Protein 7QS1 (pdb70)

Sequence (359 aa):
MGLVETLRRFRGDVTLDPDTANPELILSEDRRSVQRGDLRQALPDSPERFDPGPCVLGQERFTSGRHYWEVEVGDRTSWALGVCRENVNRKEKGELSAGNGFWILVFLGSSYYNSSERALAPLRDPPRRVGIFLDYEAGHLSFYSATDGSLLFIFPEIPFSGTLRPLFSPLSSSPTPMTICRPKGMGLVETLRRFRGDVTTLDPDTANPELILSEDRRSVQRGDLRQALPDSPERFDPGPCVLGQERFTSGRHYWEVEVGDRTSWALGVCRENVNRKEKGELSAGNGFWILVFLGSYPLRDPPRRVGIFLDYEAGHLSFYSATDGSLLFIFPEIPFSGTLRPLFSPLSSSPTPMTICRPKG

GO terms:
  GO:0051865 protein autoubiquitination (P, IDA)
  GO:0004842 ubiquitin-protein transferase activity (F, IDA)
  GO:0030674 protein-macromolecule adaptor activity (F, IDA)
  GO:0016567 protein ubiquitination (P, IDA)
  GO:0140972 negative regulation of AIM2 inflammasome complex assembly (P, IDA)
  GO:0061630 ubiquitin protein ligase activity (F, EXP)
  GO:0005634 nucleus (C, EXP)
  GO:0005737 cytoplasm (C, EXP)
  GO:0005515 protein binding (F, IPI)
  GO:0005654 nucleoplasm (C, IDA)
  GO:0005829 cytosol (C, IDA)
  GO:0005737 cytoplasm (C, IDA)
  GO:0044790 suppression of viral release by host (P, IDA)
  GO:0044790 suppression of viral release by host (P, IMP)
  GO:0140374 antiviral innate immune response (P, IMP)
  GO:0046597 host-mediated suppression of symbiont invasion (P, IMP)

CATH classification: 2.60.120.920

Solvent-accessible surface area: 17766 Å² total; per-residue (Å²): 150,39,128,76,81,80,85,46,141,162,27,30,51,3,33,1,20,46,79,2,4,6,6,50,5,91,36,39,175,64,89,26,22,3,50,55,31,123,140,156,70,107,69,113,102,41,113,95,16,2,25,70,9,26,2,0,0,0,82,52,156,12,85,59,29,172,58,39,4,0,0,59,0,5,94,6,54,5,0,3,0,1,0,0,80,56,114,10,86,22,63,39,173,41,102,29,37,52,72,66,0,3,23,28,21,55,51,36,10,31,48,56,17,2,32,159,224,43,47,34,93,52,172,136,54,12,132,58,0,0,0,58,0,14,29,125,54,4,46,0,0,0,59,6,4,88,97,35,29,98,44,36,76,30,96,149,11,126,23,88,47,29,0,8,0,0,0,2,1,50,41,50,29,132,38,56,1,46,5,14,118,57,110,118,149,38,130,72,75,80,83,42,139,162,28,31,52,3,39,1,19,44,86,1,4,2,4,50,6,90,36,37,171,56,84,38,21,2,55,58,16,128,143,150,87,109,72,101,124,27,110,85,20,2,27,70,11,25,1,0,0,0,83,53,132,13,83,58,28,177,57,36,4,0,0,51,1,0,33,100,8,15,0,4,0,1,0,0,72,54,116,11,82,22,58,42,163,52,90,23,0,24,52,78,0,1,20,4,0,5,8,72,15,54,142,98,179,194,4,27,84,51,63,0,0,0,55,0,16,28,123,54,3,45,0,0,0,56,21,2,95,54,35,40,98,35,31,75,13,103,144,9,122,24,80,49,28,0,9,0,0,1,2,4,56,39,59,14,74,22,48,7,37,4,17,113,58,111,117

Radius of gyration: 22.43 Å; Cα contacts (8 Å, |Δi|>4): 878; chains: 2; bounding box: 65×47×48 Å

Structure (mmCIF, N/CA/C/O backbone):
data_7QS1
#
_entry.id   7QS1
#
_cell.length_a   65.636
_cell.length_b   42.018
_cell.length_c   68.584
_cell.angle_alpha   90.000
_cell.angle_beta   99.440
_cell.angle_gamma   90.000
#
_symmetry.space_group_name_H-M   'P 1 21 1'
#
loop_
_entity.id
_entity.type
_entity.pdbx_description
1 polymer 'E3 ubiquitin-protein ligase TRIM11'
2 non-polymer 'SULFATE ION'
3 non-polymer 1,2-ETHANEDIOL
4 water water
#
loop_
_atom_site.group_PDB
_atom_site.id
_atom_site.type_symbol
_atom_site.label_atom_id
_atom_site.label_alt_id
_atom_site.label_comp_id
_atom_site.label_asym_id
_atom_site.label_entity_id
_atom_site.label_seq_id
_atom_site.pdbx_PDB_ins_code
_atom_site.Cartn_x
_atom_site.Cartn_y
_atom_site.Cartn_z
_atom_site.occupancy
_atom_site.B_iso_or_equiv
_atom_site.auth_seq_id
_atom_site.auth_comp_id
_atom_site.auth_asym_id
_atom_site.auth_atom_id
_atom_site.pdbx_PDB_model_num
ATOM 1 N N . MET A 1 2 ? 60.911 24.501 68.366 1.00 68.42 276 MET A N 1
ATOM 2 C CA . MET A 1 2 ? 62.112 24.003 69.092 1.00 62.69 276 MET A CA 1
ATOM 3 C C . MET A 1 2 ? 61.650 23.154 70.288 1.00 59.18 276 MET A C 1
ATOM 4 O O . MET A 1 2 ? 61.432 23.729 71.353 1.00 64.32 276 MET A O 1
ATOM 6 N N . GLY A 1 3 ? 61.493 21.837 70.102 1.00 53.97 277 GLY A N 1
ATOM 7 C CA . GLY A 1 3 ? 61.103 20.879 71.157 1.00 49.65 277 GLY A CA 1
ATOM 8 C C . GLY A 1 3 ? 62.139 19.773 71.326 1.00 46.41 277 GLY A C 1
ATOM 9 O O . GLY A 1 3 ? 63.241 19.862 70.699 1.00 44.66 277 GLY A O 1
ATOM 10 N N . LEU A 1 4 ? 61.823 18.753 72.125 1.00 41.28 278 LEU A N 1
ATOM 11 C CA . LEU A 1 4 ? 62.812 17.696 72.483 1.00 40.56 278 LEU A CA 1
ATOM 12 C C . LEU A 1 4 ? 63.299 16.985 71.203 1.00 39.15 278 LEU A C 1
ATOM 13 O O . LEU A 1 4 ? 64.485 16.647 71.109 1.00 37.03 278 LEU A O 1
ATOM 18 N N . VAL A 1 5 ? 62.398 16.675 70.278 1.00 40.03 279 VAL A N 1
ATOM 19 C CA . VAL A 1 5 ? 62.782 15.900 69.060 1.00 39.30 279 VAL A CA 1
ATOM 20 C C . VAL A 1 5 ? 63.861 16.672 68.263 1.00 39.05 279 VAL A C 1
ATOM 21 O O . VAL A 1 5 ? 64.813 16.037 67.856 1.00 39.87 279 VAL A O 1
ATOM 25 N N . GLU A 1 6 ? 63.773 17.990 68.123 1.00 42.11 280 GLU A N 1
ATOM 26 C CA . GLU A 1 6 ? 64.807 18.791 67.403 1.00 45.34 280 GLU A CA 1
ATOM 27 C C . GLU A 1 6 ? 66.143 18.683 68.128 1.00 42.61 280 GLU A C 1
ATOM 28 O O . GLU A 1 6 ? 67.149 18.524 67.470 1.00 39.67 280 GLU A O 1
ATOM 34 N N . THR A 1 7 ? 66.137 18.701 69.445 1.00 39.90 281 THR A N 1
ATOM 35 C CA . THR A 1 7 ? 67.382 18.590 70.257 1.00 37.70 281 THR A CA 1
ATOM 36 C C . THR A 1 7 ? 67.976 17.172 70.146 1.00 36.49 281 THR A C 1
ATOM 37 O O . THR A 1 7 ? 69.188 17.062 69.889 1.00 34.71 281 THR A O 1
ATOM 41 N N . LEU A 1 8 ? 67.171 16.127 70.332 1.00 34.35 282 LEU A N 1
ATOM 42 C CA . LEU A 1 8 ? 67.694 14.752 70.337 1.00 33.76 282 LEU A CA 1
ATOM 43 C C . LEU A 1 8 ? 68.215 14.375 68.933 1.00 37.10 282 LEU A C 1
ATOM 44 O O . LEU A 1 8 ? 69.113 13.535 68.861 1.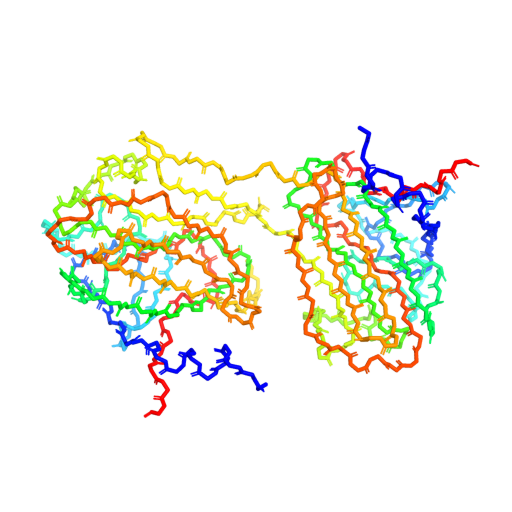00 35.60 282 LEU A O 1
ATOM 49 N N . ARG A 1 9 ? 67.728 15.030 67.872 1.00 37.34 283 ARG A N 1
ATOM 50 C CA . ARG A 1 9 ? 68.238 14.771 66.496 1.00 35.86 283 ARG A CA 1
ATOM 51 C C . ARG A 1 9 ? 69.721 15.138 66.429 1.00 36.24 283 ARG A C 1
ATOM 52 O O . ARG A 1 9 ? 70.415 14.611 65.537 1.00 34.56 283 ARG A O 1
ATOM 60 N N . ARG A 1 10 ? 70.227 15.913 67.398 1.00 34.22 284 ARG A N 1
ATOM 61 C CA . ARG A 1 10 ? 71.673 16.232 67.499 1.00 34.00 284 ARG A CA 1
ATOM 62 C C . ARG A 1 10 ? 72.516 15.002 67.933 1.00 33.59 284 ARG A C 1
ATOM 63 O O . ARG A 1 10 ? 73.740 15.085 67.863 1.00 36.18 284 ARG A O 1
ATOM 71 N N . PHE A 1 11 ? 71.893 13.860 68.206 1.00 33.29 285 PHE A N 1
ATOM 72 C CA . PHE A 1 11 ? 72.593 12.553 68.323 1.00 33.09 285 PHE A CA 1
ATOM 73 C C . PHE A 1 11 ? 72.880 11.892 66.937 1.00 35.64 285 PHE A C 1
ATOM 74 O O . PHE A 1 11 ? 73.596 10.861 66.885 1.00 34.51 285 PHE A O 1
ATOM 82 N N . ARG A 1 12 ? 72.422 12.457 65.842 1.00 33.54 286 ARG A N 1
ATOM 83 C CA . ARG A 1 12 ? 72.667 11.787 64.518 1.00 34.47 286 ARG A CA 1
ATOM 84 C C . ARG A 1 12 ? 74.166 11.708 64.257 1.00 32.97 286 ARG A C 1
ATOM 85 O O . ARG A 1 12 ? 74.886 12.721 64.444 1.00 34.18 286 ARG A O 1
ATOM 93 N N . GLY A 1 13 ? 74.622 10.545 63.837 1.00 35.32 287 GLY A N 1
ATOM 94 C CA . GLY A 1 13 ? 76.055 10.292 63.589 1.00 37.75 287 GLY A CA 1
ATOM 95 C C . GLY A 1 13 ? 76.410 10.468 62.118 1.00 36.57 287 GLY A C 1
ATOM 96 O O . GLY A 1 13 ? 75.500 10.536 61.274 1.00 37.95 287 GLY A O 1
ATOM 97 N N . ASP A 1 14 ? 77.693 10.486 61.835 1.00 36.78 288 ASP A N 1
ATOM 98 C CA . ASP A 1 14 ? 78.231 10.609 60.454 1.00 39.40 288 ASP A CA 1
ATOM 99 C C . ASP A 1 14 ? 78.172 9.252 59.770 1.00 35.31 288 ASP A C 1
ATOM 100 O O . ASP A 1 14 ? 78.327 8.201 60.431 1.00 33.98 288 ASP A O 1
ATOM 105 N N . VAL A 1 15 ? 77.942 9.269 58.480 1.00 35.83 289 VAL A N 1
ATOM 106 C CA . VAL A 1 15 ? 78.115 8.087 57.618 1.00 35.15 289 VAL A CA 1
ATOM 107 C C . VAL A 1 15 ? 78.785 8.576 56.344 1.00 34.24 289 VAL A C 1
ATOM 108 O O . VAL A 1 15 ? 78.387 9.619 55.815 1.00 33.79 289 VAL A O 1
ATOM 112 N N . THR A 1 16 ? 79.808 7.886 55.919 1.00 33.74 290 THR A N 1
ATOM 113 C CA . THR A 1 16 ? 80.465 8.147 54.615 1.00 36.82 290 THR A CA 1
ATOM 114 C C . THR A 1 16 ? 80.335 6.877 53.771 1.00 35.72 290 THR A C 1
ATOM 115 O O . THR A 1 16 ? 80.393 5.779 54.309 1.00 37.92 290 THR A O 1
ATOM 119 N N . LEU A 1 17 ? 80.061 7.047 52.494 1.00 33.60 291 LEU A N 1
ATOM 120 C CA . LEU A 1 17 ? 79.810 5.927 51.577 1.00 32.63 291 LEU A CA 1
ATOM 121 C C . LEU A 1 17 ? 81.135 5.264 51.213 1.00 34.75 291 LEU A C 1
ATOM 122 O O . LEU A 1 17 ? 82.180 6.000 51.082 1.00 31.75 291 LEU A O 1
ATOM 127 N N . ASP A 1 18 ? 81.106 3.942 51.021 1.00 35.06 292 ASP A N 1
ATOM 128 C CA . ASP A 1 18 ? 82.279 3.154 50.552 1.00 34.38 292 ASP A CA 1
ATOM 129 C C . ASP A 1 18 ? 82.164 3.007 49.049 1.00 31.89 292 ASP A C 1
ATOM 130 O O . ASP A 1 18 ? 81.323 2.277 48.560 1.00 32.94 292 ASP A O 1
ATOM 135 N N . PRO A 1 19 ? 82.988 3.722 48.274 1.00 34.29 293 PRO A N 1
ATOM 136 C CA . PRO A 1 19 ? 82.900 3.688 46.820 1.00 35.45 293 PRO A CA 1
ATOM 137 C C . PRO A 1 19 ? 83.093 2.290 46.202 1.00 35.69 293 PRO A C 1
ATOM 138 O O . PRO A 1 19 ? 82.564 2.055 45.162 1.00 35.74 293 PRO A O 1
ATOM 142 N N . ASP A 1 20 ? 83.883 1.439 46.839 1.00 36.92 294 ASP A N 1
ATOM 143 C CA . ASP A 1 20 ? 84.169 0.049 46.384 1.00 36.31 294 ASP A CA 1
ATOM 144 C C . ASP A 1 20 ? 82.886 -0.818 46.419 1.00 34.47 294 ASP A C 1
ATOM 145 O O . ASP A 1 20 ? 82.856 -1.860 45.737 1.00 34.27 294 ASP A O 1
ATOM 150 N N . THR A 1 21 ? 81.852 -0.420 47.138 1.00 31.86 295 THR A N 1
ATOM 151 C CA . THR A 1 21 ? 80.603 -1.226 47.269 1.00 32.05 295 THR A CA 1
ATOM 152 C C . THR A 1 21 ? 79.549 -0.763 46.245 1.00 31.31 295 THR A C 1
ATOM 153 O O . THR A 1 21 ? 78.520 -1.454 46.122 1.00 33.84 295 THR A O 1
ATOM 157 N N . ALA A 1 22 ? 79.714 0.422 45.647 1.00 30.28 296 ALA A N 1
ATOM 158 C CA . ALA A 1 22 ? 78.649 1.110 44.888 1.00 29.51 296 ALA A CA 1
ATOM 159 C C . ALA A 1 22 ? 78.423 0.417 43.553 1.00 31.06 296 ALA A C 1
ATOM 160 O O . ALA A 1 22 ? 79.376 0.264 42.751 1.00 31.38 296 ALA A O 1
ATOM 162 N N . ASN A 1 23 ? 77.169 0.143 43.254 1.00 30.13 297 ASN A N 1
ATOM 163 C CA . ASN A 1 23 ? 76.721 -0.325 41.932 1.00 32.00 297 ASN A CA 1
ATOM 164 C C . ASN A 1 23 ? 77.284 0.603 40.852 1.00 31.02 297 ASN A C 1
ATOM 165 O O . ASN A 1 23 ? 77.400 1.801 41.057 1.00 28.64 297 ASN A O 1
ATOM 170 N N . PRO A 1 24 ? 77.725 0.073 39.703 1.00 32.72 298 PRO A N 1
ATOM 171 C CA . PRO A 1 24 ? 78.400 0.902 38.709 1.00 32.97 298 PRO A CA 1
ATOM 172 C C . PRO A 1 24 ? 77.530 1.942 37.983 1.00 34.01 298 PRO A C 1
ATOM 173 O O . PRO A 1 24 ? 78.077 2.731 37.237 1.00 32.31 298 PRO A O 1
ATOM 177 N N . GLU A 1 25 ? 76.235 1.972 38.246 1.00 31.18 299 GLU A N 1
ATOM 178 C CA . GLU A 1 25 ? 75.372 3.050 37.737 1.00 35.07 299 GLU A CA 1
ATOM 179 C C . GLU A 1 25 ? 75.343 4.241 38.700 1.00 32.35 299 GLU A C 1
ATOM 180 O O . GLU A 1 25 ? 74.775 5.297 38.304 1.00 32.74 299 GLU A O 1
ATOM 186 N N . LEU A 1 26 ? 75.898 4.098 39.898 1.00 30.92 300 LEU A N 1
ATOM 187 C CA . LEU A 1 26 ? 75.860 5.170 40.925 1.00 32.06 300 LEU A CA 1
ATOM 188 C C . LEU A 1 26 ? 77.079 6.073 40.781 1.00 33.30 300 LEU A C 1
ATOM 189 O O . LEU A 1 26 ? 78.217 5.543 40.490 1.00 34.48 300 LEU A O 1
ATOM 194 N N . ILE A 1 27 ? 76.911 7.364 41.004 1.00 33.23 301 ILE A N 1
ATOM 195 C CA . ILE A 1 27 ? 78.085 8.253 41.232 1.00 34.25 301 ILE A CA 1
ATOM 196 C C . ILE A 1 27 ? 78.045 8.768 42.670 1.00 34.73 301 ILE A C 1
ATOM 197 O O . ILE A 1 27 ? 76.943 8.994 43.214 1.00 32.15 301 ILE A O 1
ATOM 202 N N . LEU A 1 28 ? 79.232 8.965 43.238 1.00 36.58 302 LEU A N 1
ATOM 203 C CA . LEU A 1 28 ? 79.414 9.495 44.606 1.00 36.00 302 LEU A CA 1
ATOM 204 C C . LEU A 1 28 ? 80.067 10.869 44.532 1.00 34.13 302 LEU A C 1
ATOM 205 O O . LEU A 1 28 ? 81.015 11.057 43.788 1.00 35.88 302 LEU A O 1
ATOM 210 N N . SER A 1 29 ? 79.705 11.711 45.461 1.00 34.18 303 SER A N 1
ATOM 211 C CA . SER A 1 29 ? 80.330 13.024 45.672 1.00 34.42 303 SER A CA 1
ATOM 212 C C . SER A 1 29 ? 81.741 12.804 46.239 1.00 34.22 303 SER A C 1
ATOM 213 O O . SER A 1 29 ? 82.015 11.769 46.837 1.00 32.59 303 SER A O 1
ATOM 216 N N . GLU A 1 30 ? 82.527 13.821 46.092 1.00 36.42 304 GLU A N 1
ATOM 217 C CA . GLU A 1 30 ? 83.903 13.969 46.542 1.00 42.76 304 GLU A CA 1
ATOM 218 C C . GLU A 1 30 ? 83.956 13.749 48.071 1.00 41.25 304 GLU A C 1
ATOM 219 O O . GLU A 1 30 ? 84.845 13.051 48.543 1.00 40.12 304 GLU A O 1
ATOM 225 N N . ASP A 1 31 ? 82.955 14.200 48.793 1.00 40.41 305 ASP A N 1
ATOM 226 C CA . ASP A 1 31 ? 82.943 14.058 50.265 1.00 39.49 305 ASP A CA 1
ATOM 227 C C . ASP A 1 31 ? 82.272 12.749 50.691 1.00 38.23 305 ASP A C 1
ATOM 228 O O . ASP A 1 31 ? 82.231 12.485 51.916 1.00 36.82 305 ASP A O 1
ATOM 233 N N . ARG A 1 32 ? 81.793 11.950 49.750 1.00 35.14 306 ARG A N 1
ATOM 234 C CA . ARG A 1 32 ? 81.216 10.594 49.991 1.00 36.67 306 ARG A CA 1
ATOM 235 C C . ARG A 1 32 ? 79.974 10.671 50.896 1.00 32.09 306 ARG A C 1
ATOM 236 O O . ARG A 1 32 ? 79.697 9.659 51.537 1.00 32.11 306 ARG A O 1
ATOM 244 N N . ARG A 1 33 ? 79.262 11.788 50.917 1.00 31.37 307 ARG A N 1
ATOM 245 C CA . ARG A 1 33 ? 77.966 11.932 51.636 1.00 33.10 307 ARG A CA 1
ATOM 246 C C . ARG A 1 33 ? 76.785 11.945 50.652 1.00 33.14 307 ARG A C 1
ATOM 247 O O . ARG A 1 33 ? 75.647 11.689 51.114 1.00 33.55 307 ARG A O 1
ATOM 255 N N . SER A 1 34 ? 77.020 12.075 49.338 1.00 32.38 308 SER A N 1
ATOM 256 C CA . SER A 1 34 ? 75.928 12.089 48.341 1.00 33.62 308 SER A CA 1
ATOM 257 C C . SER A 1 34 ? 76.109 10.986 47.295 1.00 33.02 308 SER A C 1
ATOM 258 O O . SER A 1 34 ? 77.261 10.692 46.902 1.00 30.65 308 SER A O 1
ATOM 261 N N . VAL A 1 35 ? 74.995 10.451 46.826 1.00 33.04 309 VAL A N 1
ATOM 262 C CA . VAL A 1 35 ? 74.976 9.430 45.774 1.00 32.08 309 VAL A CA 1
ATOM 263 C C . VAL A 1 35 ? 73.820 9.728 44.835 1.00 33.35 309 VAL A C 1
ATOM 264 O O . VAL A 1 35 ? 72.717 10.164 45.302 1.00 32.16 309 VAL A O 1
ATOM 268 N N . GLN A 1 36 ? 74.056 9.515 43.553 1.00 33.31 310 GLN A N 1
ATOM 269 C CA . GLN A 1 36 ? 73.036 9.733 42.518 1.00 35.80 310 GLN A CA 1
ATOM 270 C C . GLN A 1 36 ? 73.066 8.548 41.570 1.00 35.10 310 GLN A C 1
ATOM 271 O O . GLN A 1 36 ? 74.135 8.000 41.337 1.00 32.26 310 GLN A O 1
ATOM 277 N N . ARG A 1 37 ? 71.902 8.141 41.104 1.00 35.80 311 ARG A N 1
ATOM 278 C CA . ARG A 1 37 ? 71.794 7.070 40.097 1.00 35.79 311 ARG A CA 1
ATOM 279 C C . ARG A 1 37 ? 71.726 7.711 38.740 1.00 33.81 311 ARG A C 1
ATOM 280 O O . ARG A 1 37 ? 70.861 8.526 38.578 1.00 32.56 311 ARG A O 1
ATOM 288 N N . GLY A 1 38 ? 72.648 7.361 37.822 1.00 35.18 312 GLY A N 1
ATOM 289 C CA . GLY A 1 38 ? 72.571 7.740 36.399 1.00 34.66 312 GLY A CA 1
ATOM 290 C C . GLY A 1 38 ? 71.944 6.623 35.564 1.00 37.34 312 GLY A C 1
ATOM 291 O O . GLY A 1 38 ? 71.506 5.581 36.192 1.00 34.76 312 GLY A O 1
ATOM 292 N N . ASP A 1 39 ? 72.031 6.714 34.226 1.00 35.97 313 ASP A N 1
ATOM 293 C CA . ASP A 1 39 ? 71.500 5.679 33.319 1.00 38.49 313 ASP A CA 1
ATOM 294 C C . ASP A 1 39 ? 72.646 4.907 32.633 1.00 38.45 313 ASP A C 1
ATOM 295 O O . ASP A 1 39 ? 72.386 4.316 31.565 1.00 39.26 313 ASP A O 1
ATOM 300 N N . LEU A 1 40 ? 73.884 5.058 33.092 1.00 35.22 314 LEU A N 1
ATOM 301 C CA . LEU A 1 40 ? 75.083 4.516 32.378 1.00 34.82 314 LEU A CA 1
ATOM 302 C C . LEU A 1 40 ? 75.808 3.579 33.309 1.00 34.38 314 LEU A C 1
ATOM 303 O O . LEU A 1 40 ? 75.994 3.934 34.439 1.00 35.28 314 LEU A O 1
ATOM 308 N N . ARG A 1 41 ? 76.225 2.439 32.823 1.00 34.28 315 ARG A N 1
ATOM 309 C CA . ARG A 1 41 ? 77.127 1.560 33.561 1.00 34.90 315 ARG A CA 1
ATOM 310 C C . ARG A 1 41 ? 78.568 2.065 33.352 1.00 33.96 315 ARG A C 1
ATOM 311 O O . ARG A 1 41 ? 79.005 2.163 32.170 1.00 34.09 315 ARG A O 1
ATOM 319 N N . GLN A 1 42 ? 79.246 2.404 34.427 1.00 33.44 316 GLN A N 1
ATOM 320 C CA . GLN A 1 42 ? 80.624 2.936 34.400 1.00 35.16 316 GLN A CA 1
ATOM 321 C C . GLN A 1 42 ? 81.646 1.776 34.386 1.00 35.94 316 GLN A C 1
ATOM 322 O O . GLN A 1 42 ? 81.302 0.639 34.766 1.00 35.24 316 GLN A O 1
ATOM 328 N N . ALA A 1 43 ? 82.863 2.065 33.931 1.00 36.46 317 ALA A N 1
ATOM 329 C CA . ALA A 1 43 ? 84.015 1.126 33.940 1.00 36.64 317 ALA A CA 1
ATOM 330 C C . ALA A 1 43 ? 84.677 1.198 35.337 1.00 37.52 317 ALA A C 1
ATOM 331 O O . ALA A 1 43 ? 85.302 2.144 35.617 1.00 39.65 317 ALA A O 1
ATOM 333 N N . LEU A 1 44 ? 84.333 0.325 36.229 1.00 36.70 318 LEU A N 1
ATOM 334 C CA . LEU A 1 44 ? 84.895 0.309 37.600 1.00 39.89 318 LEU A CA 1
ATOM 335 C C . LEU A 1 44 ? 85.557 -1.038 37.808 1.00 39.41 318 LEU A C 1
ATOM 336 O O . LEU A 1 44 ? 84.995 -2.062 37.418 1.00 36.24 318 LEU A O 1
ATOM 341 N N . PRO A 1 45 ? 86.656 -1.097 38.568 1.00 39.33 319 PRO A N 1
ATOM 342 C CA . PRO A 1 45 ? 87.213 -2.373 38.976 1.00 39.91 319 PRO A CA 1
ATOM 343 C C . PRO A 1 45 ? 86.150 -3.183 39.711 1.00 39.22 319 PRO A C 1
ATOM 344 O O . PRO A 1 45 ? 85.469 -2.635 40.557 1.00 39.03 319 PRO A O 1
ATOM 348 N N . ASP A 1 46 ? 85.994 -4.447 39.348 1.00 40.58 320 ASP A N 1
ATOM 349 C CA . ASP A 1 46 ? 84.990 -5.325 39.958 1.00 44.00 320 ASP A CA 1
ATOM 350 C C . ASP A 1 46 ? 85.645 -6.075 41.106 1.00 45.37 320 ASP A C 1
ATOM 351 O O . ASP A 1 46 ? 86.882 -6.284 41.085 1.00 42.09 320 ASP A O 1
ATOM 356 N N . SER A 1 47 ? 84.829 -6.486 42.049 1.00 42.04 321 SER A N 1
ATOM 357 C CA . SER A 1 47 ? 85.192 -7.344 43.190 1.00 45.95 321 SER A CA 1
ATOM 358 C C . SER A 1 47 ? 83.919 -7.862 43.816 1.00 44.80 321 SER A C 1
ATOM 359 O O . SER A 1 47 ? 82.847 -7.320 43.571 1.00 40.16 321 SER A O 1
ATOM 362 N N . PRO A 1 48 ? 84.023 -8.880 44.696 1.00 48.87 322 PRO A N 1
ATOM 363 C CA . PRO A 1 48 ? 82.882 -9.351 45.472 1.00 48.65 322 PRO A CA 1
ATOM 364 C C . PRO A 1 48 ? 82.205 -8.298 46.351 1.00 42.42 322 PRO A C 1
ATOM 365 O O . PRO A 1 48 ? 81.100 -8.477 46.681 1.00 44.18 322 PRO A O 1
ATOM 369 N N . GLU A 1 49 ? 82.886 -7.238 46.689 1.00 39.52 323 GLU A N 1
ATOM 370 C CA . GLU A 1 49 ? 82.364 -6.175 47.589 1.00 39.24 323 GLU A CA 1
ATOM 371 C C . GLU A 1 49 ? 81.349 -5.273 46.855 1.00 35.65 323 GLU A C 1
ATOM 372 O O . GLU A 1 49 ? 80.625 -4.570 47.536 1.00 33.25 323 GLU A O 1
ATOM 378 N N . ARG A 1 50 ? 81.371 -5.208 45.517 1.00 34.50 324 ARG A N 1
ATOM 379 C CA . ARG A 1 50 ? 80.537 -4.251 44.737 1.00 33.34 324 ARG A CA 1
ATOM 380 C C . ARG A 1 50 ? 79.153 -4.845 44.457 1.00 34.34 324 ARG A C 1
ATOM 381 O O . ARG A 1 50 ? 79.083 -5.936 43.893 1.00 36.23 324 ARG A O 1
ATOM 389 N N . PHE A 1 51 ? 78.094 -4.120 44.830 1.00 34.69 325 PHE A N 1
ATOM 390 C CA . PHE A 1 51 ? 76.679 -4.453 44.499 1.00 35.23 325 PHE A CA 1
ATOM 391 C C . PHE A 1 51 ? 76.488 -4.434 42.980 1.00 33.96 325 PHE A C 1
ATOM 392 O O . PHE A 1 51 ? 76.795 -3.446 42.296 1.00 32.10 325 PHE A O 1
ATOM 400 N N . ASP A 1 52 ? 75.981 -5.527 42.464 1.00 35.83 326 ASP A N 1
ATOM 401 C CA . ASP A 1 52 ? 75.718 -5.709 41.023 1.00 36.80 326 ASP A CA 1
ATOM 402 C C . ASP A 1 52 ? 74.903 -6.986 40.862 1.00 36.80 326 ASP A C 1
ATOM 403 O O . ASP A 1 52 ? 75.404 -8.067 41.158 1.00 36.23 326 ASP A O 1
ATOM 408 N N . PRO A 1 53 ? 73.635 -6.947 40.381 1.00 38.87 327 PRO A N 1
ATOM 409 C CA . PRO A 1 53 ? 72.997 -5.751 39.819 1.00 38.31 327 PRO A CA 1
ATOM 410 C C . PRO A 1 53 ? 72.196 -4.844 40.785 1.00 36.86 327 PRO A C 1
ATOM 411 O O . PRO A 1 53 ? 71.673 -3.849 40.321 1.00 39.84 327 PRO A O 1
ATOM 415 N N . GLY A 1 54 ? 72.128 -5.170 42.082 1.00 38.20 328 GLY A N 1
ATOM 416 C CA . GLY A 1 54 ? 71.428 -4.341 43.091 1.00 37.71 328 GLY A CA 1
ATOM 417 C C . GLY A 1 54 ? 71.954 -2.901 43.086 1.00 37.96 328 GLY A C 1
ATOM 418 O O . GLY A 1 54 ? 73.163 -2.689 43.146 1.00 35.17 328 GLY A O 1
ATOM 419 N N . PRO A 1 55 ? 71.080 -1.869 42.943 1.00 37.23 329 PRO A N 1
ATOM 420 C CA . PRO A 1 55 ? 71.528 -0.475 42.816 1.00 38.63 329 PRO A CA 1
ATOM 421 C C . PRO A 1 55 ? 71.850 0.194 44.169 1.00 39.27 329 PRO A C 1
ATOM 422 O O . PRO A 1 55 ? 71.210 1.194 44.520 1.00 41.59 329 PRO A O 1
ATOM 426 N N . CYS A 1 56 ? 72.777 -0.389 44.904 1.00 34.29 330 CYS A N 1
ATOM 427 C CA . CYS A 1 56 ? 73.068 -0.061 46.321 1.00 34.17 330 CYS A CA 1
ATOM 428 C C . CYS A 1 56 ? 74.504 0.405 46.494 1.00 31.72 330 CYS A C 1
ATOM 429 O O . CYS A 1 56 ? 75.389 0.047 45.658 1.00 32.24 330 CYS A O 1
ATOM 432 N N . VAL A 1 57 ? 74.753 1.056 47.627 1.00 31.41 331 VAL A N 1
ATOM 433 C CA . VAL A 1 57 ? 76.089 1.388 48.144 1.00 30.10 331 VAL A CA 1
ATOM 434 C C . VAL A 1 57 ? 76.025 1.249 49.658 1.00 32.10 331 VAL A C 1
ATOM 435 O O . VAL A 1 57 ? 74.940 1.510 50.238 1.00 30.84 331 VAL A O 1
ATOM 439 N N . LEU A 1 58 ? 77.113 0.861 50.290 1.00 31.62 332 LEU A N 1
ATOM 440 C CA . LEU A 1 58 ? 77.148 0.752 51.767 1.00 31.38 332 LEU A CA 1
ATOM 441 C C . LEU A 1 58 ? 77.875 1.975 52.357 1.00 33.92 332 LEU A C 1
ATOM 442 O O . LEU A 1 58 ? 78.792 2.533 51.684 1.00 32.12 332 LEU A O 1
ATOM 447 N N . GLY A 1 59 ? 77.561 2.305 53.604 1.00 32.87 333 GLY A N 1
ATOM 448 C CA . GLY A 1 59 ? 78.409 3.152 54.457 1.00 31.76 333 GLY A CA 1
ATOM 449 C C . GLY A 1 59 ? 79.642 2.398 54.893 1.00 31.30 333 GLY A C 1
ATOM 450 O O . GLY A 1 59 ? 79.581 1.176 54.976 1.00 31.89 333 GLY A O 1
ATOM 451 N N . GLN A 1 60 ? 80.714 3.115 55.135 1.00 34.55 334 GLN A N 1
ATOM 452 C CA . GLN A 1 60 ? 81.992 2.582 55.658 1.00 40.56 334 GLN A CA 1
ATOM 453 C C . GLN A 1 60 ? 81.778 2.067 57.093 1.00 38.62 334 GLN A C 1
ATOM 454 O O . GLN A 1 60 ? 82.419 1.128 57.463 1.00 39.97 334 GLN A O 1
ATOM 460 N N . GLU A 1 61 ? 80.800 2.595 57.792 1.00 36.80 335 GLU A N 1
ATOM 461 C CA . GLU A 1 61 ? 80.547 2.282 59.223 1.00 39.49 335 GLU A CA 1
ATOM 462 C C . GLU A 1 61 ? 80.140 0.811 59.397 1.00 42.19 335 GLU A C 1
ATOM 463 O O . GLU A 1 61 ? 79.436 0.254 58.520 1.00 37.28 335 GLU A O 1
ATOM 469 N N . ARG A 1 62 ? 80.518 0.231 60.537 1.00 38.77 336 ARG A N 1
ATOM 470 C CA . ARG A 1 62 ? 80.278 -1.169 60.905 1.00 41.39 336 ARG A CA 1
ATOM 471 C C . ARG A 1 62 ? 79.594 -1.177 62.264 1.00 40.29 336 ARG A C 1
ATOM 472 O O . ARG A 1 62 ? 80.169 -0.669 63.197 1.00 42.56 336 ARG A O 1
ATOM 480 N N . PHE A 1 63 ? 78.401 -1.712 62.351 1.00 37.11 337 PHE A N 1
ATOM 481 C CA . PHE A 1 63 ? 77.650 -1.799 63.616 1.00 38.78 337 PHE A CA 1
ATOM 482 C C . PHE A 1 63 ? 77.800 -3.215 64.162 1.00 43.09 337 PHE A C 1
ATOM 483 O O . PHE A 1 63 ? 77.421 -4.175 63.467 1.00 38.84 337 PHE A O 1
ATOM 491 N N . THR A 1 64 ? 78.297 -3.344 65.401 1.00 42.14 338 THR A N 1
ATOM 492 C CA . THR A 1 64 ? 78.378 -4.647 66.098 1.00 45.51 338 THR A CA 1
ATOM 493 C C . THR A 1 64 ? 77.621 -4.592 67.432 1.00 44.39 338 THR A C 1
ATOM 494 O O . THR A 1 64 ? 77.432 -5.623 67.996 1.00 47.59 338 THR A O 1
ATOM 498 N N . SER A 1 65 ? 77.247 -3.408 67.898 1.00 42.43 339 SER A N 1
ATOM 499 C CA . SER A 1 65 ? 76.500 -3.179 69.157 1.00 44.00 339 SER A CA 1
ATOM 500 C C . SER A 1 65 ? 76.005 -1.740 69.196 1.00 42.69 339 SER A C 1
ATOM 501 O O . SER A 1 65 ? 76.445 -0.947 68.360 1.00 44.21 339 SER A O 1
ATOM 504 N N . GLY A 1 66 ? 75.163 -1.422 70.177 1.00 43.01 340 GLY A N 1
ATOM 505 C CA . GLY A 1 66 ? 74.813 -0.056 70.569 1.00 40.90 340 GLY A CA 1
ATOM 506 C C . GLY A 1 66 ? 73.685 0.549 69.736 1.00 39.75 340 GLY A C 1
ATOM 507 O O . GLY A 1 66 ? 73.040 -0.173 68.949 1.00 39.18 340 GLY A O 1
ATOM 508 N N . ARG A 1 67 ? 73.425 1.816 69.980 1.00 38.66 341 ARG A N 1
ATOM 509 C CA . ARG A 1 67 ? 72.342 2.606 69.385 1.00 39.92 341 ARG A CA 1
ATOM 510 C C . ARG A 1 67 ? 72.950 3.573 68.380 1.00 39.75 341 ARG A C 1
ATOM 511 O O . ARG A 1 67 ? 73.966 4.218 68.712 1.00 36.43 341 ARG A O 1
ATOM 519 N N . HIS A 1 68 ? 72.359 3.671 67.197 1.00 35.22 342 HIS A N 1
ATOM 520 C CA . HIS A 1 68 ? 72.886 4.494 66.088 1.00 36.96 342 HIS A CA 1
ATOM 521 C C . HIS A 1 68 ? 71.714 5.151 65.379 1.00 34.49 342 HIS A C 1
ATOM 522 O O . HIS A 1 68 ? 70.737 4.456 65.131 1.00 34.77 342 HIS A O 1
ATOM 529 N N . TYR A 1 69 ? 71.830 6.445 65.126 1.00 33.24 343 TYR A N 1
ATOM 530 C CA . TYR A 1 69 ? 70.823 7.257 64.406 1.00 32.14 343 TYR A CA 1
ATOM 531 C C . TYR A 1 69 ? 71.528 8.009 63.286 1.00 31.14 343 TYR A C 1
ATOM 532 O O . TYR A 1 69 ? 72.657 8.576 63.520 1.00 31.84 343 TYR A O 1
ATOM 541 N N . TRP A 1 70 ? 70.938 8.020 62.100 1.00 31.04 344 TRP A N 1
ATOM 542 C CA . TRP A 1 70 ? 71.459 8.847 60.982 1.00 32.42 344 TRP A CA 1
ATOM 543 C C . TRP A 1 70 ? 70.319 9.349 60.124 1.00 31.08 344 TRP A C 1
ATOM 544 O O . TRP A 1 70 ? 69.240 8.760 60.194 1.00 32.83 344 TRP A O 1
ATOM 555 N N . GLU A 1 71 ? 70.553 10.450 59.405 1.00 31.24 345 GLU A N 1
ATOM 556 C CA . GLU A 1 71 ? 69.529 11.152 58.610 1.00 33.88 345 GLU A CA 1
ATOM 557 C C . GLU A 1 71 ? 70.012 11.272 57.172 1.00 34.63 345 GLU A C 1
ATOM 558 O O . GLU A 1 71 ? 71.211 11.488 56.947 1.00 31.11 345 GLU A O 1
ATOM 564 N N . VAL A 1 72 ? 69.082 11.116 56.256 1.00 33.16 346 VAL A N 1
ATOM 565 C CA . VAL A 1 72 ? 69.337 11.159 54.798 1.00 35.65 346 VAL A CA 1
ATOM 566 C C . VAL A 1 72 ? 68.342 12.122 54.203 1.00 36.59 346 VAL A C 1
ATOM 567 O O . VAL A 1 72 ? 67.101 11.890 54.404 1.00 39.15 346 VAL A O 1
ATOM 571 N N . GLU A 1 73 ? 68.827 13.122 53.465 1.00 38.28 347 GLU A N 1
ATOM 572 C CA . GLU A 1 73 ? 67.965 13.979 52.616 1.00 41.79 347 GLU A CA 1
ATOM 573 C C . GLU A 1 73 ? 67.688 13.242 51.281 1.00 40.68 347 GLU A C 1
ATOM 574 O O . GLU A 1 73 ? 68.617 12.774 50.618 1.00 39.10 347 GLU A O 1
ATOM 580 N N . VAL A 1 74 ? 66.429 13.026 50.994 1.00 42.83 348 VAL A N 1
ATOM 581 C CA . VAL A 1 74 ? 65.969 12.424 49.724 1.00 48.65 348 VAL A CA 1
ATOM 582 C C . VAL A 1 74 ? 65.178 13.481 48.925 1.00 54.37 348 VAL A C 1
ATOM 583 O O . VAL A 1 74 ? 65.180 13.377 47.705 1.00 62.19 348 VAL A O 1
ATOM 587 N N . GLY A 1 75 ? 64.594 14.489 49.593 1.00 57.32 349 GLY A N 1
ATOM 588 C CA . GLY A 1 75 ? 63.933 15.639 48.941 1.00 67.95 349 GLY A CA 1
ATOM 589 C C . GLY A 1 75 ? 62.596 15.244 48.301 1.00 76.23 349 GLY A C 1
ATOM 590 O O . GLY A 1 75 ? 61.729 14.724 49.025 1.00 85.29 349 GLY A O 1
ATOM 591 N N . ASP A 1 76 ? 62.407 15.457 46.995 1.00 78.70 350 ASP A N 1
ATOM 592 C CA . ASP A 1 76 ? 61.076 15.237 46.358 1.00 86.65 350 ASP A CA 1
ATOM 593 C C . ASP A 1 76 ? 60.867 13.736 46.080 1.00 87.64 350 ASP A C 1
ATOM 594 O O . ASP A 1 76 ? 59.710 13.356 45.757 1.00 84.79 350 ASP A O 1
ATOM 599 N N . ARG A 1 77 ? 61.907 12.912 46.262 1.00 83.13 351 ARG A N 1
ATOM 600 C CA . ARG A 1 77 ? 61.969 11.535 45.711 1.00 85.74 351 ARG A CA 1
ATOM 601 C C . ARG A 1 77 ? 60.725 10.770 46.114 1.00 87.77 351 ARG A C 1
ATOM 602 O O . ARG A 1 77 ? 60.321 10.863 47.296 1.00 86.78 351 ARG A O 1
ATOM 610 N N . THR A 1 78 ? 60.146 10.056 45.164 1.00 88.85 352 THR A N 1
ATOM 611 C CA . THR A 1 78 ? 59.141 8.996 45.403 1.00 91.00 352 THR A CA 1
ATOM 612 C C . THR A 1 78 ? 59.776 7.684 44.965 1.00 85.16 352 THR A C 1
ATOM 613 O O . THR A 1 78 ? 59.072 6.884 44.309 1.00 87.14 352 THR A O 1
ATOM 617 N N . SER A 1 79 ? 61.086 7.506 45.219 1.00 70.62 353 SER A N 1
ATOM 618 C CA . SER A 1 79 ? 61.739 6.181 45.081 1.00 61.30 353 SER A CA 1
ATOM 619 C C . SER A 1 79 ? 63.112 6.154 45.732 1.00 55.23 353 SER A C 1
ATOM 620 O O . SER A 1 79 ? 64.070 6.724 45.158 1.00 54.12 353 SER A O 1
ATOM 623 N N . TRP A 1 80 ? 63.226 5.352 46.777 1.00 49.08 354 TRP A N 1
ATOM 624 C CA . TRP A 1 80 ? 64.500 5.112 47.506 1.00 44.79 354 TRP A CA 1
ATOM 625 C C . TRP A 1 80 ? 64.386 3.852 48.361 1.00 42.06 354 TRP A C 1
ATOM 626 O O . TRP A 1 80 ? 63.257 3.412 48.629 1.00 42.45 354 TRP A O 1
ATOM 637 N N . ALA A 1 81 ? 65.516 3.289 48.762 1.00 37.11 355 ALA A N 1
ATOM 638 C CA . ALA A 1 81 ? 65.600 2.230 49.778 1.00 37.58 355 ALA A CA 1
ATOM 639 C C . ALA A 1 81 ? 66.697 2.599 50.769 1.00 36.77 355 ALA A C 1
ATOM 640 O O . ALA A 1 81 ? 67.769 3.157 50.343 1.00 39.26 355 ALA A O 1
ATOM 642 N N . LEU A 1 82 ? 66.391 2.475 52.058 1.00 36.89 356 LEU A N 1
ATOM 643 C CA . LEU A 1 82 ? 67.340 2.753 53.157 1.00 34.82 356 LEU A CA 1
ATOM 644 C C . LEU A 1 82 ? 67.242 1.655 54.200 1.00 36.26 356 LEU A C 1
ATOM 645 O O . LEU A 1 82 ? 66.139 1.126 54.417 1.00 36.77 356 LEU A O 1
ATOM 650 N N . GLY A 1 83 ? 68.352 1.318 54.794 1.00 34.51 357 GLY A N 1
ATOM 651 C CA . GLY A 1 83 ? 68.402 0.534 56.023 1.00 35.60 357 GLY A CA 1
ATOM 652 C C . GLY A 1 83 ? 69.776 -0.003 56.260 1.00 33.20 357 GLY A C 1
ATOM 653 O O . GLY A 1 83 ? 70.770 0.816 56.250 1.00 31.00 357 GLY A O 1
ATOM 654 N N . VAL A 1 84 ? 69.845 -1.282 56.587 1.00 33.67 358 VAL A N 1
ATOM 655 C CA . VAL A 1 84 ? 71.096 -1.966 56.980 1.00 34.97 358 VAL A CA 1
ATOM 656 C C . VAL A 1 84 ? 71.084 -3.358 56.389 1.00 33.44 358 VAL A C 1
ATOM 657 O O . VAL A 1 84 ? 70.000 -3.853 56.032 1.00 36.18 358 VAL A O 1
ATOM 661 N N . CYS A 1 85 ? 72.253 -3.967 56.298 1.00 33.12 359 CYS A N 1
ATOM 662 C CA . CYS A 1 85 ? 72.402 -5.358 55.867 1.00 35.55 359 CYS A CA 1
ATOM 663 C C . CYS A 1 85 ? 73.566 -5.989 56.598 1.00 34.81 359 CYS A C 1
ATOM 664 O O . CYS A 1 85 ? 74.424 -5.240 57.096 1.00 34.94 359 CYS A O 1
ATOM 667 N N . ARG A 1 86 ? 73.622 -7.306 56.602 1.00 35.67 360 ARG A N 1
ATOM 668 C CA . ARG A 1 86 ? 74.787 -8.031 57.142 1.00 39.91 360 ARG A CA 1
ATOM 669 C C . ARG A 1 86 ? 75.978 -7.728 56.249 1.00 41.57 360 ARG A C 1
ATOM 670 O O . ARG A 1 86 ? 75.800 -7.588 55.019 1.00 38.19 360 ARG A O 1
ATOM 678 N N . GLU A 1 87 ? 77.152 -7.612 56.839 1.00 45.13 361 GLU A N 1
ATOM 679 C CA . GLU A 1 87 ? 78.401 -7.426 56.089 1.00 46.89 361 GLU A CA 1
ATOM 680 C C . GLU A 1 87 ? 78.550 -8.558 55.062 1.00 44.61 361 GLU A C 1
ATOM 681 O O . GLU A 1 87 ? 79.066 -8.310 53.980 1.00 41.27 361 GLU A O 1
ATOM 687 N N . ASN A 1 88 ? 78.044 -9.744 55.360 1.00 43.20 362 ASN A N 1
ATOM 688 C CA . ASN A 1 88 ? 78.325 -10.963 54.556 1.00 47.11 362 ASN A CA 1
ATOM 689 C C . ASN A 1 88 ? 77.153 -11.312 53.602 1.00 44.15 362 ASN A C 1
ATOM 690 O O . ASN A 1 88 ? 77.104 -12.437 53.119 1.00 43.44 362 ASN A O 1
ATOM 695 N N . VAL A 1 89 ? 76.283 -10.377 53.279 1.00 41.34 363 VAL A N 1
ATOM 696 C CA . VAL A 1 89 ? 75.237 -10.603 52.245 1.00 42.55 363 VAL A CA 1
ATOM 697 C C . VAL A 1 89 ? 75.909 -10.932 50.902 1.00 42.77 363 VAL A C 1
ATOM 698 O O . VAL A 1 89 ? 77.056 -10.490 50.644 1.00 42.17 363 VAL A O 1
ATOM 702 N N . ASN A 1 90 ? 75.170 -11.594 50.027 1.00 40.48 364 ASN A N 1
ATOM 703 C CA . ASN A 1 90 ? 75.536 -11.775 48.616 1.00 42.64 364 ASN A CA 1
ATOM 704 C C . ASN A 1 90 ? 75.265 -10.448 47.870 1.00 40.97 364 ASN A C 1
ATOM 705 O O . ASN A 1 90 ? 74.085 -10.142 47.567 1.00 42.40 364 ASN A O 1
ATOM 710 N N . ARG A 1 91 ? 76.317 -9.704 47.567 1.00 40.44 365 ARG A N 1
ATOM 711 C CA . ARG A 1 91 ? 76.225 -8.385 46.891 1.00 40.16 365 ARG A CA 1
ATOM 712 C C . ARG A 1 91 ? 75.955 -8.570 45.396 1.00 38.24 365 ARG A C 1
ATOM 713 O O . ARG A 1 91 ? 75.599 -7.565 44.737 1.00 35.30 365 ARG A O 1
ATOM 721 N N . LYS A 1 92 ? 76.038 -9.802 44.897 1.00 38.88 366 LYS A N 1
ATOM 722 C CA . LYS A 1 92 ? 75.679 -10.143 43.490 1.00 40.59 366 LYS A CA 1
ATOM 723 C C . LYS A 1 92 ? 74.275 -10.753 43.426 1.00 40.32 366 LYS A C 1
ATOM 724 O O . LYS A 1 92 ? 73.923 -11.230 42.388 1.00 40.02 366 LYS A O 1
ATOM 730 N N . GLU A 1 93 ? 73.515 -10.700 44.506 1.00 42.53 367 GLU A N 1
ATOM 731 C CA . GLU A 1 93 ? 72.107 -11.170 44.546 1.00 46.29 367 GLU A CA 1
ATOM 732 C C . GLU A 1 93 ? 71.355 -10.557 43.363 1.00 47.62 367 GLU A C 1
ATOM 733 O O . GLU A 1 93 ? 71.389 -9.319 43.229 1.00 44.12 367 GLU A O 1
ATOM 739 N N . LYS A 1 94 ? 70.640 -11.373 42.593 1.00 50.43 368 LYS A N 1
ATOM 740 C CA . LYS A 1 94 ? 69.908 -10.923 41.378 1.00 55.61 368 LYS A CA 1
ATOM 741 C C . LYS A 1 94 ? 68.403 -10.832 41.657 1.00 56.15 368 LYS A C 1
ATOM 742 O O . LYS A 1 94 ? 67.739 -10.063 40.962 1.00 58.79 368 LYS A O 1
ATOM 748 N N . GLY A 1 95 ? 67.909 -11.550 42.653 1.00 53.32 369 GLY A N 1
ATOM 749 C CA . GLY A 1 95 ? 66.510 -11.451 43.102 1.00 55.93 369 GLY A CA 1
ATOM 750 C C . GLY A 1 95 ? 66.305 -10.364 44.156 1.00 55.19 369 GLY A C 1
ATOM 751 O O . GLY A 1 95 ? 67.079 -9.373 44.191 1.00 50.65 369 GLY A O 1
ATOM 752 N N . GLU A 1 96 ? 65.292 -10.531 44.995 1.00 52.23 370 GLU A N 1
ATOM 753 C CA . GLU A 1 96 ? 64.856 -9.497 45.932 1.00 53.61 370 GLU A CA 1
ATOM 754 C C . GLU A 1 96 ? 65.872 -9.402 47.076 1.00 52.34 370 GLU A C 1
ATOM 755 O O . GLU A 1 96 ? 66.509 -10.435 47.415 1.00 52.22 370 GLU A O 1
ATOM 761 N N . LEU A 1 97 ? 66.100 -8.195 47.581 1.00 48.16 371 LEU A N 1
ATOM 762 C CA . LEU A 1 97 ? 66.963 -7.973 48.751 1.00 49.59 371 LEU A CA 1
ATOM 763 C C . LEU A 1 97 ? 66.062 -7.987 49.968 1.00 49.64 371 LEU A C 1
ATOM 764 O O . LEU A 1 97 ? 65.438 -6.981 50.225 1.00 53.82 371 LEU A O 1
ATOM 769 N N . SER A 1 98 ? 65.971 -9.127 50.635 1.00 48.35 372 SER A N 1
ATOM 770 C CA . SER A 1 98 ? 64.928 -9.450 51.627 1.00 51.93 372 SER A CA 1
ATOM 771 C C . SER A 1 98 ? 65.581 -9.720 52.974 1.00 50.38 372 SER A C 1
ATOM 772 O O . SER A 1 98 ? 66.812 -10.005 53.017 1.00 48.30 372 SER A O 1
ATOM 775 N N . ALA A 1 99 ? 64.793 -9.626 54.025 1.00 51.09 373 ALA A N 1
ATOM 776 C CA . ALA A 1 99 ? 65.180 -9.928 55.410 1.00 52.47 373 ALA A CA 1
ATOM 777 C C . ALA A 1 99 ? 65.793 -11.338 55.476 1.00 54.46 373 ALA A C 1
ATOM 778 O O . ALA A 1 99 ? 66.820 -11.512 56.156 1.00 55.82 373 ALA A O 1
ATOM 780 N N . GLY A 1 100 ? 65.208 -12.290 54.760 1.00 54.88 374 GLY A N 1
ATOM 781 C CA . GLY A 1 100 ? 65.661 -13.681 54.726 1.00 58.99 374 GLY A CA 1
ATOM 782 C C . GLY A 1 100 ? 67.090 -13.805 54.226 1.00 58.38 374 GLY A C 1
ATOM 783 O O . GLY A 1 100 ? 67.730 -14.750 54.601 1.00 66.32 374 GLY A O 1
ATOM 784 N N . ASN A 1 101 ? 67.574 -12.869 53.417 1.00 58.00 375 ASN A N 1
ATOM 785 C CA . ASN A 1 101 ? 68.966 -12.890 52.889 1.00 55.85 375 ASN A CA 1
ATOM 786 C C . ASN A 1 101 ? 69.856 -11.847 53.599 1.00 52.60 375 ASN A C 1
ATOM 787 O O . ASN A 1 101 ? 70.982 -11.650 53.138 1.00 49.70 375 ASN A O 1
ATOM 792 N N . GLY A 1 102 ? 69.399 -11.248 54.696 1.00 46.61 376 GLY A N 1
ATOM 793 C CA . GLY A 1 102 ? 70.230 -10.356 55.529 1.00 44.96 376 GLY A CA 1
ATOM 794 C C . GLY A 1 102 ? 70.125 -8.885 55.120 1.00 40.79 376 GLY A C 1
ATOM 795 O O . GLY A 1 102 ? 71.037 -8.129 55.428 1.00 39.95 376 GLY A O 1
ATOM 796 N N . PHE A 1 103 ? 69.031 -8.494 54.481 1.00 40.16 377 PHE A N 1
ATOM 797 C CA . PHE A 1 103 ? 68.753 -7.088 54.080 1.00 40.75 377 PHE A CA 1
ATOM 798 C C . PHE A 1 103 ? 67.554 -6.591 54.833 1.00 39.02 377 PHE A C 1
ATOM 799 O O . PHE A 1 103 ? 66.471 -7.123 54.625 1.00 41.35 377 PHE A O 1
ATOM 807 N N . TRP A 1 104 ? 67.732 -5.581 55.651 1.00 38.99 378 TRP A N 1
ATOM 808 C CA . TRP A 1 104 ? 66.606 -4.958 56.397 1.00 40.27 378 TRP A CA 1
ATOM 809 C C . TRP A 1 104 ? 66.420 -3.529 55.908 1.00 38.58 378 TRP A C 1
ATOM 810 O O . TRP A 1 104 ? 67.100 -2.628 56.430 1.00 36.91 378 TRP A O 1
ATOM 821 N N . ILE A 1 105 ? 65.603 -3.342 54.888 1.00 39.24 379 ILE A N 1
ATOM 822 C CA . ILE A 1 105 ? 65.531 -2.045 54.164 1.00 42.75 379 ILE A CA 1
ATOM 823 C C . ILE A 1 105 ? 64.083 -1.622 54.017 1.00 41.57 379 ILE A C 1
ATOM 824 O O . ILE A 1 105 ? 63.214 -2.488 53.790 1.00 42.96 379 ILE A O 1
ATOM 829 N N . LEU A 1 106 ? 63.837 -0.332 54.183 1.00 39.62 380 LEU A N 1
ATOM 830 C CA . LEU A 1 106 ? 62.556 0.313 53.851 1.00 40.30 380 LEU A CA 1
ATOM 831 C C . LEU A 1 106 ? 62.644 0.813 52.409 1.00 40.40 380 LEU A C 1
ATOM 832 O O . LEU A 1 106 ? 63.619 1.517 52.072 1.00 36.83 380 LEU A O 1
ATOM 837 N N . VAL A 1 107 ? 61.669 0.468 51.609 1.00 41.47 381 VAL A N 1
ATOM 838 C CA . VAL A 1 107 ? 61.610 0.805 50.172 1.00 44.21 381 VAL A CA 1
ATOM 839 C C . VAL A 1 107 ? 60.402 1.726 49.941 1.00 46.15 381 VAL A C 1
ATOM 840 O O . VAL A 1 107 ? 59.298 1.333 50.297 1.00 49.46 381 VAL A O 1
ATOM 844 N N . PHE A 1 108 ? 60.611 2.945 49.449 1.00 50.11 382 PHE A N 1
ATOM 845 C CA . PHE A 1 108 ? 59.518 3.863 49.017 1.00 49.86 382 PHE A CA 1
ATOM 846 C C . PHE A 1 108 ? 59.394 3.807 47.487 1.00 50.41 382 PHE A C 1
ATOM 847 O O . PHE A 1 108 ? 60.389 4.130 46.810 1.00 49.74 382 PHE A O 1
ATOM 855 N N . LEU A 1 109 ? 58.274 3.285 46.991 1.00 46.73 383 LEU A N 1
ATOM 856 C CA . LEU A 1 109 ? 58.024 2.927 45.565 1.00 50.91 383 LEU A CA 1
ATOM 857 C C . LEU A 1 109 ? 56.800 3.656 44.999 1.00 45.29 383 LEU A C 1
ATOM 858 O O . LEU A 1 109 ? 56.448 3.356 43.846 1.00 45.54 383 LEU A O 1
ATOM 863 N N . GLY A 1 110 ? 56.117 4.480 45.756 1.00 41.91 384 GLY A N 1
ATOM 864 C CA . GLY A 1 110 ? 54.947 5.185 45.218 1.00 40.93 384 GLY A CA 1
ATOM 865 C C . GLY A 1 110 ? 54.234 5.932 46.291 1.00 42.15 384 GLY A C 1
ATOM 866 O O . GLY A 1 110 ? 54.767 5.985 47.400 1.00 44.40 384 GLY A O 1
ATOM 867 N N . SER A 1 111 ? 53.048 6.455 46.003 1.00 39.71 385 SER A N 1
ATOM 868 C CA A SER A 1 111 ? 52.319 7.366 46.922 0.50 40.51 385 SER A CA 1
ATOM 869 C CA B SER A 1 111 ? 52.326 7.356 46.932 0.50 41.29 385 SER A CA 1
ATOM 870 C C . SER A 1 111 ? 50.868 6.899 47.065 1.00 37.95 385 SER A C 1
ATOM 871 O O . SER A 1 111 ? 50.384 6.242 46.158 1.00 36.8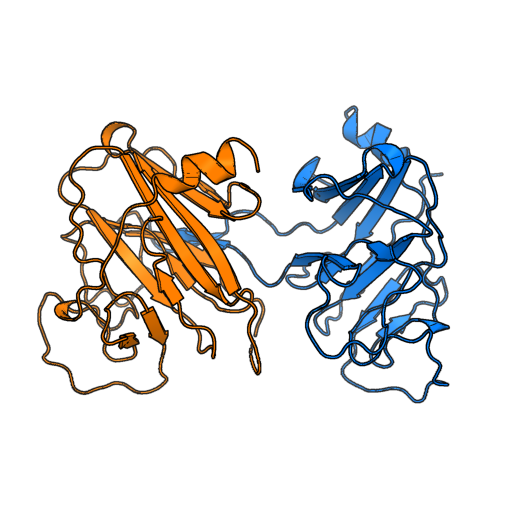5 385 SER A O 1
ATOM 876 N N . TYR A 1 112 ? 50.250 7.211 48.183 1.00 36.28 386 TYR A N 1
ATOM 877 C CA . TYR A 1 112 ? 48.837 6.867 48.468 1.00 36.26 386 TYR A CA 1
ATOM 878 C C . TYR A 1 112 ? 47.952 8.097 48.277 1.00 37.43 386 TYR A C 1
ATOM 879 O O . TYR A 1 112 ? 48.375 9.208 48.605 1.00 36.20 386 TYR A O 1
ATOM 888 N N . TYR A 1 113 ? 46.739 7.869 47.794 1.00 34.52 387 TYR A N 1
ATOM 889 C CA . TYR A 1 113 ? 45.664 8.883 47.678 1.00 38.78 387 TYR A CA 1
ATOM 890 C C . TYR A 1 113 ? 44.377 8.279 48.212 1.00 36.86 387 TYR A C 1
ATOM 891 O O . TYR A 1 113 ? 44.224 7.047 48.215 1.00 34.91 387 TYR A O 1
ATOM 900 N N . ASN A 1 114 ? 43.445 9.117 48.599 1.00 37.54 388 ASN A N 1
ATOM 901 C CA . ASN A 1 114 ? 42.134 8.627 49.010 1.00 36.12 388 ASN A CA 1
ATOM 902 C C . ASN A 1 114 ? 41.106 9.391 48.210 1.00 36.64 388 ASN A C 1
ATOM 903 O O . ASN A 1 114 ? 41.412 10.496 47.776 1.00 37.45 388 ASN A O 1
ATOM 908 N N . SER A 1 115 ? 39.958 8.778 48.019 1.00 35.99 389 SER A N 1
ATOM 909 C CA . SER A 1 115 ? 38.776 9.370 47.375 1.00 38.04 389 SER A CA 1
ATOM 910 C C . SER A 1 115 ? 38.219 10.503 48.273 1.00 42.22 389 SER A C 1
ATOM 911 O O . SER A 1 115 ? 38.375 10.426 49.512 1.00 42.86 389 SER A O 1
ATOM 914 N N . SER A 1 116 ? 37.849 11.621 47.660 1.00 49.35 390 SER A N 1
ATOM 915 C CA . SER A 1 116 ? 37.470 12.901 48.328 1.00 57.09 390 SER A CA 1
ATOM 916 C C . SER A 1 116 ? 36.152 13.413 47.733 1.00 62.83 390 SER A C 1
ATOM 917 O O . SER A 1 116 ? 35.391 12.590 47.203 1.00 63.36 390 SER A O 1
ATOM 920 N N . GLU A 1 117 ? 35.883 14.725 47.834 1.00 73.08 391 GLU A N 1
ATOM 921 C CA . GLU A 1 117 ? 34.601 15.356 47.397 1.00 79.42 391 GLU A CA 1
ATOM 922 C C . GLU A 1 117 ? 34.462 15.288 45.861 1.00 78.67 391 GLU A C 1
ATOM 923 O O . GLU A 1 117 ? 33.406 14.792 45.405 1.00 79.05 391 GLU A O 1
ATOM 929 N N . ARG A 1 118 ? 35.473 15.773 45.109 1.00 76.56 392 ARG A N 1
ATOM 930 C CA . ARG A 1 118 ? 35.456 15.894 43.615 1.00 82.85 392 ARG A CA 1
ATOM 931 C C . ARG A 1 118 ? 36.348 14.828 42.975 1.00 82.69 392 ARG A C 1
ATOM 932 O O . ARG A 1 118 ? 36.000 14.364 41.888 1.00 90.91 392 ARG A O 1
ATOM 940 N N . ALA A 1 119 ? 37.488 14.526 43.604 1.00 81.12 393 ALA A N 1
ATOM 941 C CA . ALA A 1 119 ? 38.715 13.988 42.967 1.00 78.29 393 ALA A CA 1
ATOM 942 C C . ALA A 1 119 ? 39.344 12.878 43.851 1.00 77.96 393 ALA A C 1
ATOM 943 O O . ALA A 1 119 ? 38.557 11.992 44.403 1.00 71.04 393 ALA A O 1
ATOM 945 N N . LEU A 1 120 ? 40.695 12.842 43.902 1.00 67.13 394 LEU A N 1
ATOM 946 C CA . LEU A 1 120 ? 41.508 12.084 44.903 1.00 63.02 394 LEU A CA 1
ATOM 947 C C . LEU A 1 120 ? 42.382 13.081 45.665 1.00 58.21 394 LEU A C 1
ATOM 948 O O . LEU A 1 120 ? 42.913 13.989 45.018 1.00 62.16 394 LEU A O 1
ATOM 953 N N . ALA A 1 121 ? 42.565 12.887 46.971 1.00 53.98 395 ALA A N 1
ATOM 954 C CA . ALA A 1 121 ? 43.472 13.701 47.817 1.00 55.69 395 ALA A CA 1
ATOM 955 C C . ALA A 1 121 ? 44.727 12.883 48.113 1.00 51.20 395 ALA A C 1
ATOM 956 O O . ALA A 1 121 ? 44.617 11.719 48.448 1.00 45.42 395 ALA A O 1
ATOM 958 N N . PRO A 1 122 ? 45.948 13.462 47.971 1.00 52.89 396 PRO A N 1
ATOM 959 C CA . PRO A 1 122 ? 47.166 12.817 48.473 1.00 51.94 396 PRO A CA 1
ATOM 960 C C . PRO A 1 122 ? 47.099 12.695 50.010 1.00 52.27 396 PRO A C 1
ATOM 961 O O . PRO A 1 122 ? 46.548 13.595 50.646 1.00 53.74 396 PRO A O 1
ATOM 965 N N . LEU A 1 123 ? 47.649 11.621 50.581 1.00 48.90 397 LEU A N 1
ATOM 966 C CA . LEU A 1 123 ? 47.597 11.375 52.058 1.00 52.55 397 LEU A CA 1
ATOM 967 C C . LEU A 1 123 ? 48.517 12.359 52.800 1.00 57.67 397 LEU A C 1
ATOM 968 O O . LEU A 1 123 ? 48.067 12.968 53.784 1.00 60.55 397 LEU A O 1
ATOM 973 N N . ARG A 1 124 ? 49.760 12.445 52.392 1.00 60.01 398 ARG A N 1
ATOM 974 C CA . ARG A 1 124 ? 50.836 13.179 53.114 1.00 68.75 398 ARG A CA 1
ATOM 975 C C . ARG A 1 124 ? 51.862 13.588 52.093 1.00 64.12 398 ARG A C 1
ATOM 976 O O . ARG A 1 124 ? 52.110 12.780 51.192 1.00 59.65 398 ARG A O 1
ATOM 984 N N . ASP A 1 125 ? 52.522 14.712 52.301 1.00 62.88 399 ASP A N 1
ATOM 985 C CA . ASP A 1 125 ? 53.796 15.005 51.610 1.00 65.72 399 ASP A CA 1
ATOM 986 C C . ASP A 1 125 ? 54.720 13.817 51.855 1.00 62.83 399 ASP A C 1
ATOM 987 O O . ASP A 1 125 ? 54.801 13.305 52.969 1.00 61.94 399 ASP A O 1
ATOM 992 N N . PRO A 1 126 ? 55.391 13.293 50.812 1.00 62.41 400 PRO A N 1
ATOM 993 C CA . PRO A 1 126 ? 56.545 12.410 51.019 1.00 64.19 400 PRO A CA 1
ATOM 994 C C . PRO A 1 126 ? 57.599 13.061 51.933 1.00 61.30 400 PRO A C 1
ATOM 995 O O . PRO A 1 126 ? 57.817 14.276 51.881 1.00 58.02 400 PRO A O 1
ATOM 999 N N . PRO A 1 127 ? 58.288 12.279 52.803 1.00 63.17 401 PRO A N 1
ATOM 1000 C CA . PRO A 1 127 ? 59.398 12.812 53.593 1.00 54.83 401 PRO A CA 1
ATOM 1001 C C . PRO A 1 127 ? 60.539 13.296 52.690 1.00 50.06 401 PRO A C 1
ATOM 1002 O O . PRO A 1 127 ? 60.815 12.658 51.664 1.00 52.57 401 PRO A O 1
ATOM 1006 N N . ARG A 1 128 ? 61.072 14.460 53.008 1.00 46.48 402 ARG A N 1
ATOM 1007 C CA . ARG A 1 128 ? 62.281 15.024 52.374 1.00 50.09 402 ARG A CA 1
ATOM 1008 C C . ARG A 1 128 ? 63.485 14.524 53.154 1.00 43.55 402 ARG A C 1
ATOM 1009 O O . ARG A 1 128 ? 64.563 14.324 52.536 1.00 40.10 402 ARG A O 1
ATOM 1017 N N . ARG A 1 129 ? 63.302 14.246 54.438 1.00 42.86 403 ARG A N 1
ATOM 1018 C CA . ARG A 1 129 ? 64.420 13.793 55.287 1.00 41.09 403 ARG A CA 1
ATOM 1019 C C . ARG A 1 129 ? 64.021 12.607 56.152 1.00 38.91 403 ARG A C 1
ATOM 1020 O O . ARG A 1 129 ? 63.012 12.649 56.816 1.00 37.44 403 ARG A O 1
ATOM 1028 N N . VAL A 1 130 ? 64.790 11.550 56.054 1.00 37.37 404 VAL A N 1
ATOM 1029 C CA . VAL A 1 130 ? 64.473 10.265 56.702 1.00 35.94 404 VAL A CA 1
ATOM 1030 C C . VAL A 1 130 ? 65.509 10.016 57.784 1.00 34.55 404 VAL A C 1
ATOM 1031 O O . VAL A 1 130 ? 66.672 10.245 57.533 1.00 32.25 404 VAL A O 1
ATOM 1035 N N . GLY A 1 131 ? 65.031 9.692 58.988 1.00 33.88 405 GLY A N 1
ATOM 1036 C CA . GLY A 1 131 ? 65.879 9.240 60.077 1.00 32.19 405 GLY A CA 1
ATOM 1037 C C . GLY A 1 131 ? 65.794 7.752 60.188 1.00 32.58 405 GLY A C 1
ATOM 1038 O O . GLY A 1 131 ? 64.686 7.216 60.092 1.00 37.12 405 GLY A O 1
ATOM 1039 N N . ILE A 1 132 ? 66.935 7.116 60.369 1.00 34.18 406 ILE A N 1
ATOM 1040 C CA . ILE A 1 132 ? 67.049 5.654 60.599 1.00 34.51 406 ILE A CA 1
ATOM 1041 C C . ILE A 1 132 ? 67.680 5.429 61.976 1.00 35.13 406 ILE A C 1
ATOM 1042 O O . ILE A 1 132 ? 68.751 6.020 62.253 1.00 33.25 406 ILE A O 1
ATOM 1047 N N . PHE A 1 133 ? 67.015 4.628 62.777 1.00 36.47 407 PHE A N 1
ATOM 1048 C CA . PHE A 1 133 ? 67.416 4.280 64.149 1.00 35.99 407 PHE A CA 1
ATOM 1049 C C . PHE A 1 133 ? 67.691 2.789 64.198 1.00 35.31 407 PHE A C 1
ATOM 1050 O O . PHE A 1 133 ? 66.762 1.998 63.967 1.00 37.85 407 PHE A O 1
ATOM 1058 N N . LEU A 1 134 ? 68.888 2.445 64.685 1.00 34.26 408 LEU A N 1
ATOM 1059 C CA . LEU A 1 134 ? 69.324 1.054 64.977 1.00 34.27 408 LEU A CA 1
ATOM 1060 C C . LEU A 1 134 ? 69.615 0.902 66.466 1.00 34.96 408 LEU A C 1
ATOM 1061 O O . LEU A 1 134 ? 70.339 1.745 67.027 1.00 35.35 408 LEU A O 1
ATOM 1066 N N . ASP A 1 135 ? 68.993 -0.080 67.111 1.00 38.08 409 ASP A N 1
ATOM 1067 C CA . ASP A 1 135 ? 69.356 -0.487 68.500 1.00 39.49 409 ASP A CA 1
ATOM 1068 C C . ASP A 1 135 ? 69.710 -1.983 68.520 1.00 40.15 409 ASP A C 1
ATOM 1069 O O . ASP A 1 135 ? 68.758 -2.834 68.530 1.00 39.91 409 ASP A O 1
ATOM 1074 N N . TYR A 1 136 ? 71.003 -2.293 68.407 1.00 39.47 410 TYR A N 1
ATOM 1075 C CA . TYR A 1 136 ? 71.506 -3.633 67.995 1.00 42.28 410 TYR A CA 1
ATOM 1076 C C . TYR A 1 136 ? 70.998 -4.662 69.001 1.00 43.74 410 TYR A C 1
ATOM 1077 O O . TYR A 1 136 ? 70.322 -5.621 68.620 1.00 42.73 410 TYR A O 1
ATOM 1086 N N . GLU A 1 137 ? 71.234 -4.398 70.278 1.00 46.81 411 GLU A N 1
ATOM 1087 C CA . GLU A 1 137 ? 70.886 -5.332 71.391 1.00 50.15 411 GLU A CA 1
ATOM 1088 C C . GLU A 1 137 ? 69.368 -5.526 71.478 1.00 48.59 411 GLU A C 1
ATOM 1089 O O . GLU A 1 137 ? 68.983 -6.628 71.780 1.00 49.10 411 GLU A O 1
ATOM 1095 N N . ALA A 1 138 ? 68.538 -4.515 71.184 1.00 47.06 412 ALA A N 1
ATOM 1096 C CA . ALA A 1 138 ? 67.052 -4.654 71.131 1.00 45.50 412 ALA A CA 1
ATOM 1097 C C . ALA A 1 138 ? 66.576 -5.347 69.837 1.00 46.52 412 ALA A C 1
ATOM 1098 O O . ALA A 1 138 ? 65.346 -5.541 69.691 1.00 46.43 412 ALA A O 1
ATOM 1100 N N . GLY A 1 139 ? 67.473 -5.620 68.882 1.00 47.24 413 GLY A N 1
ATOM 1101 C CA . GLY A 1 139 ? 67.088 -6.147 67.558 1.00 46.74 413 GLY A CA 1
ATOM 1102 C C . GLY A 1 139 ? 66.139 -5.191 66.828 1.00 46.68 413 GLY A C 1
ATOM 1103 O O . GLY A 1 139 ? 65.309 -5.660 66.087 1.00 49.15 413 GLY A O 1
ATOM 1104 N N . HIS A 1 140 ? 66.338 -3.881 67.013 1.00 45.64 414 HIS A N 1
ATOM 1105 C CA . HIS A 1 140 ? 65.403 -2.800 66.630 1.00 43.30 414 HIS A CA 1
ATOM 1106 C C . HIS A 1 140 ? 65.955 -2.041 65.408 1.00 43.38 414 HIS A C 1
ATOM 1107 O O . HIS A 1 140 ? 67.057 -1.487 65.502 1.00 38.68 414 HIS A O 1
ATOM 1114 N N . LEU A 1 141 ? 65.142 -1.907 64.359 1.00 41.34 415 LEU A N 1
ATOM 1115 C CA . LEU A 1 141 ? 65.404 -0.973 63.230 1.00 40.34 415 LEU A CA 1
ATOM 1116 C C . LEU A 1 141 ? 64.126 -0.241 62.850 1.00 40.53 415 LEU A C 1
ATOM 1117 O O . LEU A 1 141 ? 63.118 -0.912 62.506 1.00 42.00 415 LEU A O 1
ATOM 1122 N N . SER A 1 142 ? 64.147 1.084 62.875 1.00 41.13 416 SER A N 1
ATOM 1123 C CA . SER A 1 142 ? 62.931 1.888 62.620 1.00 39.49 416 SER A CA 1
ATOM 1124 C C . SER A 1 142 ? 63.279 3.150 61.841 1.00 36.16 416 SER A C 1
ATOM 1125 O O . SER A 1 142 ? 64.443 3.535 61.822 1.00 35.31 416 SER A O 1
ATOM 1128 N N . PHE A 1 143 ? 62.293 3.664 61.110 1.00 36.88 417 PHE A N 1
ATOM 1129 C CA . PHE A 1 143 ? 62.451 4.756 60.139 1.00 37.09 417 PHE A CA 1
ATOM 1130 C C . PHE A 1 143 ? 61.404 5.824 60.413 1.00 38.10 417 PHE A C 1
ATOM 1131 O O . PHE A 1 143 ? 60.251 5.482 60.707 1.00 40.91 417 PHE A O 1
ATOM 1139 N N . TYR A 1 144 ? 61.805 7.086 60.271 1.00 38.30 418 TYR A N 1
ATOM 1140 C CA . TYR A 1 144 ? 60.991 8.271 60.599 1.00 40.32 418 TYR A CA 1
ATOM 1141 C C . TYR A 1 144 ? 61.115 9.309 59.484 1.00 38.89 418 TYR A C 1
ATOM 1142 O O . TYR A 1 144 ? 62.165 9.430 58.869 1.00 39.49 418 TYR A O 1
ATOM 1151 N N . SER A 1 145 ? 60.069 10.103 59.325 1.00 40.52 419 SER A N 1
ATOM 1152 C CA . SER A 1 145 ? 60.131 11.452 58.739 1.00 43.07 419 SER A CA 1
ATOM 1153 C C . SER A 1 145 ? 60.753 12.391 59.762 1.00 45.30 419 SER A C 1
ATOM 1154 O O . SER A 1 145 ? 60.100 12.681 60.745 1.00 46.83 419 SER A O 1
ATOM 1157 N N . ALA A 1 146 ? 61.999 12.780 59.567 1.00 44.07 420 ALA A N 1
ATOM 1158 C CA . ALA A 1 146 ? 62.795 13.531 60.554 1.00 47.92 420 ALA A CA 1
ATOM 1159 C C . ALA A 1 146 ? 62.170 14.906 60.804 1.00 52.73 420 ALA A C 1
ATOM 1160 O O . ALA A 1 146 ? 62.288 15.381 61.919 1.00 63.62 420 ALA A O 1
ATOM 1162 N N . THR A 1 147 ? 61.581 15.526 59.803 1.00 57.53 421 THR A N 1
ATOM 1163 C CA . THR A 1 147 ? 61.057 16.915 59.913 1.00 65.60 421 THR A CA 1
ATOM 1164 C C . THR A 1 147 ? 59.827 16.948 60.840 1.00 65.16 421 THR A C 1
ATOM 1165 O O . THR A 1 147 ? 59.810 17.810 61.747 1.00 63.50 421 THR A O 1
ATOM 1169 N N . ASP A 1 148 ? 58.899 16.000 60.717 1.00 61.01 422 ASP A N 1
ATOM 1170 C CA . ASP A 1 148 ? 57.671 15.993 61.564 1.00 60.14 422 ASP A CA 1
ATOM 1171 C C . ASP A 1 148 ? 57.732 14.897 62.642 1.00 54.94 422 ASP A C 1
ATOM 1172 O O . ASP A 1 148 ? 56.855 14.888 63.468 1.00 55.80 422 ASP A O 1
ATOM 1177 N N . GLY A 1 149 ? 58.700 13.987 62.608 1.00 47.99 423 GLY A N 1
ATOM 1178 C CA . GLY A 1 149 ? 58.897 12.973 63.672 1.00 47.45 423 GLY A CA 1
ATOM 1179 C C . GLY A 1 149 ? 57.973 11.746 63.563 1.00 46.66 423 GLY A C 1
ATOM 1180 O O . GLY A 1 149 ? 57.917 10.950 64.527 1.00 46.11 423 GLY A O 1
ATOM 1181 N N . SER A 1 150 ? 57.233 11.611 62.484 1.00 45.57 424 SER A N 1
ATOM 1182 C CA . SER A 1 150 ? 56.325 10.460 62.218 1.00 48.43 424 SER A CA 1
ATOM 1183 C C . SER A 1 150 ? 57.120 9.168 62.007 1.00 46.73 424 SER A C 1
ATOM 1184 O O . SER A 1 150 ? 58.036 9.174 61.154 1.00 41.49 424 SER A O 1
ATOM 1187 N N . LEU A 1 151 ? 56.655 8.072 62.600 1.00 44.45 425 LEU A N 1
ATOM 1188 C CA . LEU A 1 151 ? 57.100 6.708 62.253 1.00 44.70 425 LEU A CA 1
ATOM 1189 C C . LEU A 1 151 ? 56.703 6.380 60.820 1.00 47.52 425 LEU A C 1
ATOM 1190 O O . LEU A 1 151 ? 55.546 6.492 60.504 1.00 50.15 425 LEU A O 1
ATOM 1195 N N . LEU A 1 152 ? 57.658 5.945 59.997 1.00 45.66 426 LEU A N 1
ATOM 1196 C CA . LEU A 1 152 ? 57.388 5.385 58.654 1.00 44.07 426 LEU A CA 1
ATOM 1197 C C . LEU A 1 152 ? 57.246 3.870 58.762 1.00 45.89 426 LEU A C 1
ATOM 1198 O O . LEU A 1 152 ? 56.369 3.329 58.120 1.00 49.86 426 LEU A O 1
ATOM 1203 N N . PHE A 1 153 ? 58.122 3.198 59.494 1.00 45.74 427 PHE A N 1
ATOM 1204 C CA . PHE A 1 153 ? 58.204 1.721 59.511 1.00 47.08 427 PHE A CA 1
ATOM 1205 C C . PHE A 1 153 ? 59.074 1.255 60.659 1.00 48.37 427 PHE A C 1
ATOM 1206 O O . PHE A 1 153 ? 60.100 1.899 60.943 1.00 50.01 427 PHE A O 1
ATOM 1214 N N . ILE A 1 154 ? 58.702 0.145 61.268 1.00 47.52 428 ILE A N 1
ATOM 1215 C CA . ILE A 1 154 ? 59.527 -0.549 62.282 1.00 47.72 428 ILE A CA 1
ATOM 1216 C C . ILE A 1 154 ? 59.528 -2.018 61.920 1.00 47.69 428 ILE A C 1
ATOM 1217 O O . ILE A 1 154 ? 58.472 -2.541 61.628 1.00 49.94 428 ILE A O 1
ATOM 1222 N N . PHE A 1 155 ? 60.692 -2.645 61.876 1.00 46.52 429 PHE A N 1
ATOM 1223 C CA . PHE A 1 155 ? 60.794 -4.103 61.657 1.00 48.07 429 PHE A CA 1
ATOM 1224 C C . PHE A 1 155 ? 60.299 -4.827 62.904 1.00 50.88 429 PHE A C 1
ATOM 1225 O O . PHE A 1 155 ? 60.372 -4.281 64.001 1.00 47.15 429 PHE A O 1
ATOM 1233 N N . PRO A 1 156 ? 59.889 -6.105 62.776 1.00 54.51 430 PRO A N 1
ATOM 1234 C CA . PRO A 1 156 ? 59.751 -6.977 63.936 1.00 58.01 430 PRO A CA 1
ATOM 1235 C C . PRO A 1 156 ? 61.149 -7.139 64.530 1.00 59.18 430 PRO A C 1
ATOM 1236 O O . PRO A 1 156 ? 62.113 -6.879 63.836 1.00 59.38 430 PRO A O 1
ATOM 1240 N N . GLU A 1 157 ? 61.232 -7.489 65.796 1.00 58.17 431 GLU A N 1
ATOM 1241 C CA . GLU A 1 157 ? 62.521 -7.732 66.470 1.00 59.19 431 GLU A CA 1
ATOM 1242 C C . GLU A 1 157 ? 63.372 -8.639 65.570 1.00 58.41 431 GLU A C 1
ATOM 1243 O O . GLU A 1 157 ? 62.843 -9.642 65.083 1.00 57.21 431 GLU A O 1
ATOM 1249 N N . ILE A 1 158 ? 64.609 -8.225 65.287 1.00 54.04 432 ILE A N 1
ATOM 1250 C CA . ILE A 1 158 ? 65.570 -8.930 64.398 1.00 54.51 432 ILE A CA 1
ATOM 1251 C C . ILE A 1 158 ? 66.683 -9.501 65.256 1.00 57.55 432 ILE A C 1
ATOM 1252 O O . ILE A 1 158 ? 67.310 -8.778 66.031 1.00 55.72 432 ILE A O 1
ATOM 1257 N N . PRO A 1 159 ? 67.001 -10.803 65.100 1.00 63.27 433 PRO A N 1
ATOM 1258 C CA . PRO A 1 159 ? 68.081 -11.433 65.850 1.00 64.64 433 PRO A CA 1
ATOM 1259 C C . PRO A 1 159 ? 69.439 -11.121 65.204 1.00 60.16 433 PRO A C 1
ATOM 1260 O O . PRO A 1 159 ? 70.070 -12.022 64.655 1.00 64.71 433 PRO A O 1
ATOM 1264 N N . PHE A 1 160 ? 69.853 -9.853 65.259 1.00 55.57 434 PHE A N 1
ATOM 1265 C CA . PHE A 1 160 ? 71.154 -9.387 64.718 1.00 52.70 434 PHE A CA 1
ATOM 1266 C C . PHE A 1 160 ? 72.266 -10.248 65.295 1.00 57.57 434 PHE A C 1
ATOM 1267 O O . PHE A 1 160 ? 72.286 -10.524 66.482 1.00 61.24 434 PHE A O 1
ATOM 1275 N N . SER A 1 161 ? 73.167 -10.650 64.440 1.00 55.73 435 SER A N 1
ATOM 1276 C CA . SER A 1 161 ? 74.424 -11.322 64.774 1.00 58.43 435 SER A CA 1
ATOM 1277 C C . SER A 1 161 ? 75.490 -10.824 63.807 1.00 57.10 435 SER A C 1
ATOM 1278 O O . SER A 1 161 ? 75.134 -10.549 62.649 1.00 58.59 435 SER A O 1
ATOM 1281 N N . GLY A 1 162 ? 76.713 -10.612 64.275 1.00 54.45 436 GLY A N 1
ATOM 1282 C CA . GLY A 1 162 ? 77.815 -10.122 63.427 1.00 49.97 436 GLY A CA 1
ATOM 1283 C C . GLY A 1 162 ? 77.597 -8.688 62.991 1.00 46.52 436 GLY A C 1
ATOM 1284 O O . GLY A 1 162 ? 76.804 -7.957 63.622 1.00 49.01 436 GLY A O 1
ATOM 1285 N N . THR A 1 163 ? 78.351 -8.262 62.010 1.00 44.12 437 THR A N 1
ATOM 1286 C CA . THR A 1 163 ? 78.500 -6.852 61.630 1.00 41.67 437 THR A CA 1
ATOM 1287 C C . THR A 1 163 ? 77.355 -6.467 60.702 1.00 40.89 437 THR A C 1
ATOM 1288 O O . THR A 1 163 ? 77.086 -7.230 59.766 1.00 37.66 437 THR A O 1
ATOM 1292 N N . LEU A 1 164 ? 76.751 -5.310 60.951 1.00 39.49 438 LEU A N 1
ATOM 1293 C CA . LEU A 1 164 ? 75.783 -4.650 60.050 1.00 38.77 438 LEU A CA 1
ATOM 1294 C C . LEU A 1 164 ? 76.451 -3.475 59.347 1.00 39.04 438 LEU A C 1
ATOM 1295 O O . LEU A 1 164 ? 77.337 -2.797 59.961 1.00 39.44 438 LEU A O 1
ATOM 1300 N N . ARG A 1 165 ? 75.980 -3.179 58.147 1.00 37.28 439 ARG A N 1
ATOM 1301 C CA . ARG A 1 165 ? 76.409 -1.989 57.371 1.00 36.85 439 ARG A CA 1
ATOM 1302 C C . ARG A 1 165 ? 75.166 -1.178 57.028 1.00 34.82 439 ARG A C 1
ATOM 1303 O O . ARG A 1 165 ? 74.172 -1.740 56.618 1.00 35.48 439 ARG A O 1
ATOM 1311 N N . PRO A 1 166 ? 75.228 0.164 57.083 1.00 33.57 440 PRO A N 1
ATOM 1312 C CA . PRO A 1 166 ? 74.155 0.994 56.554 1.00 33.35 440 PRO A CA 1
ATOM 1313 C C . PRO A 1 166 ? 74.140 0.906 55.002 1.00 30.39 440 PRO A C 1
ATOM 1314 O O . PRO A 1 166 ? 75.188 0.825 54.391 1.00 29.77 440 PRO A O 1
ATOM 1318 N N . LEU A 1 167 ? 72.953 0.783 54.453 1.00 31.24 441 LEU A N 1
ATOM 1319 C CA . LEU A 1 167 ? 72.700 0.571 53.005 1.00 33.47 441 LEU A CA 1
ATOM 1320 C C . LEU A 1 167 ? 71.879 1.741 52.462 1.00 32.76 441 LEU A C 1
ATOM 1321 O O . LEU A 1 167 ? 70.856 2.167 53.117 1.00 33.00 441 LEU A O 1
ATOM 1326 N N . PHE A 1 168 ? 72.230 2.177 51.258 1.00 33.08 442 PHE A N 1
ATOM 1327 C CA . PHE A 1 168 ? 71.593 3.313 50.562 1.00 32.20 442 PHE A CA 1
ATOM 1328 C C . PHE A 1 168 ? 71.330 2.908 49.123 1.00 33.07 442 PHE A C 1
ATOM 1329 O O . PHE A 1 168 ? 72.251 2.383 48.479 1.00 31.84 442 PHE A O 1
ATOM 1337 N N . SER A 1 169 ? 70.153 3.222 48.616 1.00 36.82 443 SER A N 1
ATOM 1338 C CA . SER A 1 169 ? 69.723 2.822 47.260 1.00 40.85 443 SER A CA 1
ATOM 1339 C C . SER A 1 169 ? 68.797 3.876 46.676 1.00 43.60 443 SER A C 1
ATOM 1340 O O . SER A 1 169 ? 67.612 3.909 46.978 1.00 39.05 443 SER A O 1
ATOM 1343 N N . PRO A 1 170 ? 69.309 4.783 45.823 1.00 44.82 444 PRO A N 1
ATOM 1344 C CA . PRO A 1 170 ? 68.440 5.641 45.047 1.00 45.07 444 PRO A CA 1
ATOM 1345 C C . PRO A 1 170 ? 67.901 4.819 43.870 1.00 47.76 444 PRO A C 1
ATOM 1346 O O . PRO A 1 170 ? 68.676 4.415 43.034 1.00 58.22 444 PRO A O 1
ATOM 1350 N N . LEU A 1 171 ? 66.610 4.560 43.863 1.00 49.92 445 LEU A N 1
ATOM 1351 C CA . LEU A 1 171 ? 65.935 3.570 42.978 1.00 59.76 445 LEU A CA 1
ATOM 1352 C C . LEU A 1 171 ? 65.563 4.173 41.617 1.00 65.38 445 LEU A C 1
ATOM 1353 O O . LEU A 1 171 ? 65.281 3.384 40.689 1.00 74.20 445 LEU A O 1
ATOM 1358 N N . SER A 1 172 ? 65.552 5.498 41.474 1.00 69.05 446 SER A N 1
ATOM 1359 C CA . SER A 1 172 ? 65.385 6.163 40.147 1.00 73.29 446 SER A CA 1
ATOM 1360 C C . SER A 1 172 ? 66.578 7.077 39.880 1.00 75.55 446 SER A C 1
ATOM 1361 O O . SER A 1 172 ? 67.231 7.488 40.854 1.00 65.05 446 SER A O 1
ATOM 1364 N N . SER A 1 173 ? 66.880 7.317 38.599 1.00 78.45 447 SER A N 1
ATOM 1365 C CA . SER A 1 173 ? 67.583 8.529 38.105 1.00 79.62 447 SER A CA 1
ATOM 1366 C C . SER A 1 173 ? 66.744 9.769 38.453 1.00 82.59 447 SER A C 1
ATOM 1367 O O . SER A 1 173 ? 65.527 9.731 38.267 1.00 86.59 447 SER A O 1
ATOM 1370 N N . SER A 1 174 ? 67.382 10.792 39.009 1.00 82.63 448 SER A N 1
ATOM 1371 C CA . SER A 1 174 ? 66.772 12.086 39.382 1.00 91.83 448 SER A CA 1
ATOM 1372 C C . SER A 1 174 ? 67.876 13.118 39.528 1.00 95.59 448 SER A C 1
ATOM 1373 O O . SER A 1 174 ? 68.958 12.795 40.015 1.00 88.88 448 SER A O 1
ATOM 1376 N N . PRO A 1 175 ? 67.622 14.397 39.162 1.00 104.76 449 PRO A N 1
ATOM 1377 C CA . PRO A 1 175 ? 68.570 15.478 39.427 1.00 103.85 449 PRO A CA 1
ATOM 1378 C C . PRO A 1 175 ? 68.844 15.674 40.934 1.00 100.43 449 PRO A C 1
ATOM 1379 O O . PRO A 1 175 ? 69.782 16.389 41.254 1.00 100.55 449 PRO A O 1
ATOM 1383 N N . THR A 1 176 ? 68.079 14.987 41.802 1.00 88.84 450 THR A N 1
ATOM 1384 C CA . THR A 1 176 ? 68.155 15.077 43.287 1.00 80.39 450 THR A CA 1
ATOM 1385 C C . THR A 1 176 ? 69.057 13.979 43.858 1.00 65.55 450 THR A C 1
ATOM 1386 O O . THR A 1 176 ? 68.671 12.815 43.937 1.00 54.06 450 THR A O 1
ATOM 1390 N N . PRO A 1 177 ? 70.282 14.305 44.311 1.00 57.66 451 PRO A N 1
ATOM 1391 C CA . PRO A 1 177 ? 71.097 13.323 44.998 1.00 51.76 451 PRO A CA 1
ATOM 1392 C C . PRO A 1 177 ? 70.457 12.963 46.332 1.00 47.90 451 PRO A C 1
ATOM 1393 O O . PRO A 1 177 ? 69.762 13.749 46.895 1.00 51.54 451 PRO A O 1
ATOM 1397 N N . MET A 1 178 ? 70.708 11.759 46.780 1.00 44.21 452 MET A N 1
ATOM 1398 C CA . MET A 1 178 ? 70.447 11.329 48.161 1.00 41.06 452 MET A CA 1
ATOM 1399 C C . MET A 1 178 ? 71.676 11.710 48.988 1.00 38.29 452 MET A C 1
ATOM 1400 O O . MET A 1 178 ? 72.808 11.427 48.530 1.00 34.63 452 MET A O 1
ATOM 1405 N N . THR A 1 179 ? 71.484 12.415 50.103 1.00 35.96 453 THR A N 1
ATOM 1406 C CA . THR A 1 179 ? 72.584 13.030 50.873 1.00 36.01 453 THR A CA 1
ATOM 1407 C C . THR A 1 179 ? 72.457 12.644 52.355 1.00 35.72 453 THR A C 1
ATOM 1408 O O . THR A 1 179 ? 71.459 12.910 52.927 1.00 35.06 453 THR A O 1
ATOM 1412 N N . ILE A 1 180 ? 73.519 12.103 52.912 1.00 32.87 454 ILE A N 1
ATOM 1413 C CA . ILE A 1 180 ? 73.674 11.824 54.346 1.00 33.25 454 ILE A CA 1
ATOM 1414 C C . ILE A 1 180 ? 73.942 13.144 55.038 1.00 34.14 454 ILE A C 1
ATOM 1415 O O . ILE A 1 180 ? 74.835 13.868 54.575 1.00 35.68 454 ILE A O 1
ATOM 1420 N N . CYS A 1 181 ? 73.173 13.460 56.071 1.00 34.10 455 CYS A N 1
ATOM 1421 C CA . CYS A 1 181 ? 73.303 14.719 56.864 1.00 38.09 455 CYS A CA 1
ATOM 1422 C C . CYS A 1 181 ? 74.458 14.589 57.863 1.00 37.33 455 CYS A C 1
ATOM 1423 O O . CYS A 1 181 ? 74.465 13.611 58.622 1.00 43.15 455 CYS A O 1
ATOM 1426 N N . ARG A 1 182 ? 75.438 15.470 57.787 1.00 37.44 456 ARG A N 1
ATOM 1427 C CA . ARG A 1 182 ? 76.595 15.488 58.711 1.00 40.96 456 ARG A CA 1
ATOM 1428 C C . ARG A 1 182 ? 76.085 15.700 60.148 1.00 39.49 456 ARG A C 1
ATOM 1429 O O . ARG A 1 182 ? 75.042 16.317 60.345 1.00 36.27 456 ARG A O 1
ATOM 1437 N N . PRO A 1 183 ? 76.846 15.272 61.165 1.00 40.92 457 PRO A N 1
ATOM 1438 C CA . PRO A 1 183 ? 76.542 15.604 62.561 1.00 43.41 457 PRO A CA 1
ATOM 1439 C C . PRO A 1 183 ? 76.560 17.107 62.791 1.00 45.07 457 PRO A C 1
ATOM 1440 O O . PRO A 1 183 ? 77.284 17.800 62.096 1.00 41.39 457 PRO A O 1
ATOM 1444 N N . LYS A 1 184 ? 75.741 17.572 63.724 1.00 47.96 458 LYS A N 1
ATOM 1445 C CA . LYS A 1 184 ? 75.653 19.000 64.122 1.00 52.93 458 LYS A CA 1
ATOM 1446 C C . LYS A 1 184 ? 76.943 19.397 64.857 1.00 57.25 458 LYS A C 1
ATOM 1447 O O . LYS A 1 184 ? 77.570 18.522 65.504 1.00 56.56 458 LYS A O 1
ATOM 1453 N N . GLY A 1 185 ? 77.313 20.673 64.789 1.00 62.15 459 GLY A N 1
ATOM 1454 C CA . GLY A 1 185 ? 78.607 21.180 65.275 1.00 66.70 459 GLY A CA 1
ATOM 1455 C C . GLY A 1 185 ? 79.728 20.703 64.376 1.00 69.00 459 GLY A C 1
ATOM 1456 O O . GLY A 1 185 ? 80.832 20.536 64.861 1.00 78.08 459 GLY A O 1
ATOM 1457 N N . MET B 1 2 ? 54.575 -14.687 65.674 1.00 65.80 276 MET B N 1
ATOM 1458 C CA . MET B 1 2 ? 53.348 -15.229 66.298 1.00 64.67 276 MET B CA 1
ATOM 1459 C C . MET B 1 2 ? 52.970 -14.338 67.496 1.00 61.32 276 MET B C 1
ATOM 1460 O O . MET B 1 2 ? 53.507 -14.573 68.608 1.00 61.42 276 MET B O 1
ATOM 1462 N N . GLY B 1 3 ? 52.168 -13.291 67.252 1.00 52.43 277 GLY B N 1
ATOM 1463 C CA . GLY B 1 3 ? 51.557 -12.435 68.296 1.00 48.23 277 GLY B CA 1
ATOM 1464 C C . GLY B 1 3 ? 50.076 -12.234 68.035 1.00 44.78 277 GLY B C 1
ATOM 1465 O O . GLY B 1 3 ? 49.535 -12.911 67.133 1.00 44.38 277 GLY B O 1
ATOM 1466 N N . LEU B 1 4 ? 49.423 -11.347 68.784 1.00 43.20 278 LEU B N 1
ATOM 1467 C CA . LEU B 1 4 ? 47.956 -11.166 68.745 1.00 41.69 278 LEU B CA 1
ATOM 1468 C C . LEU B 1 4 ? 47.523 -10.842 67.293 1.00 41.26 278 LEU B C 1
ATOM 1469 O O . LEU B 1 4 ? 46.517 -11.385 66.817 1.00 38.52 278 LEU B O 1
ATOM 1474 N N . VAL B 1 5 ? 48.201 -9.915 66.651 1.00 42.09 279 VAL B N 1
ATOM 1475 C CA . VAL B 1 5 ? 47.779 -9.455 65.302 1.00 41.07 279 VAL B CA 1
ATOM 1476 C C . VAL B 1 5 ? 47.757 -10.648 64.322 1.00 41.27 279 VAL B C 1
ATOM 1477 O O . VAL B 1 5 ? 46.783 -10.739 63.568 1.00 39.02 279 VAL B O 1
ATOM 1481 N N . GLU B 1 6 ? 48.719 -11.578 64.363 1.00 41.62 280 GLU B N 1
ATOM 1482 C CA . GLU B 1 6 ? 48.716 -12.724 63.417 1.00 42.90 280 GLU B CA 1
ATOM 1483 C C . GLU B 1 6 ? 47.497 -13.598 63.667 1.00 39.71 280 GLU B C 1
ATOM 1484 O O . GLU B 1 6 ? 46.893 -14.047 62.709 1.00 40.43 280 GLU B O 1
ATOM 1490 N N . THR B 1 7 ? 47.123 -13.782 64.918 1.00 38.90 281 THR B N 1
ATOM 1491 C CA . THR B 1 7 ? 45.972 -14.597 65.307 1.00 36.92 28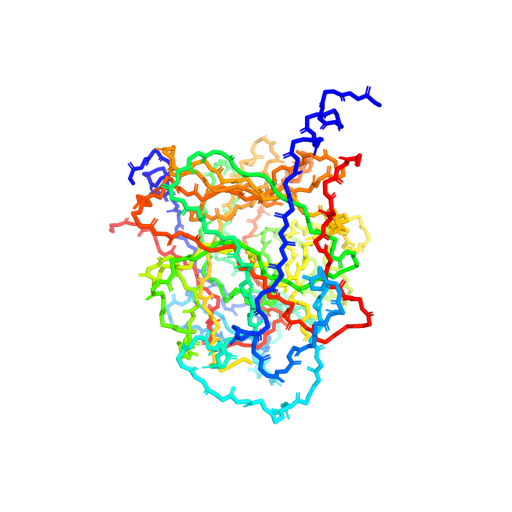1 THR B CA 1
ATOM 1492 C C . THR B 1 7 ? 44.678 -13.882 64.917 1.00 35.78 281 THR B C 1
ATOM 1493 O O . THR B 1 7 ? 43.796 -14.524 64.370 1.00 37.17 281 THR B O 1
ATOM 1497 N N . LEU B 1 8 ? 44.543 -12.599 65.199 1.00 34.81 282 LEU B N 1
ATOM 1498 C CA . LEU B 1 8 ? 43.265 -11.908 64.949 1.00 33.91 282 LEU B CA 1
ATOM 1499 C C . LEU B 1 8 ? 43.017 -11.795 63.429 1.00 33.52 282 LEU B C 1
ATOM 1500 O O . LEU B 1 8 ? 41.846 -11.762 63.041 1.00 33.89 282 LEU B O 1
ATOM 1505 N N . ARG B 1 9 ? 44.064 -11.850 62.612 1.00 36.88 283 ARG B N 1
ATOM 1506 C CA . ARG B 1 9 ? 43.940 -11.857 61.140 1.00 35.01 283 ARG B CA 1
ATOM 1507 C C . ARG B 1 9 ? 43.173 -13.113 60.693 1.00 36.59 283 ARG B C 1
ATOM 1508 O O . ARG B 1 9 ? 42.574 -13.064 59.582 1.00 35.92 283 ARG B O 1
ATOM 1516 N N . ARG B 1 10 ? 43.041 -14.117 61.557 1.00 35.07 284 ARG B N 1
ATOM 1517 C CA . ARG B 1 10 ? 42.233 -15.329 61.272 1.00 35.94 284 ARG B CA 1
ATOM 1518 C C . ARG B 1 10 ? 40.718 -15.014 61.308 1.00 35.13 284 ARG B C 1
ATOM 1519 O O . ARG B 1 10 ? 39.947 -15.886 60.931 1.00 35.83 284 ARG B O 1
ATOM 1527 N N . PHE B 1 11 ? 40.317 -13.769 61.618 1.00 34.75 285 PHE B N 1
ATOM 1528 C CA . PHE B 1 11 ? 38.918 -13.291 61.430 1.00 33.69 285 PHE B CA 1
ATOM 1529 C C . PHE B 1 11 ? 38.654 -12.843 59.954 1.00 34.58 285 PHE B C 1
ATOM 1530 O O . PHE B 1 11 ? 37.485 -12.507 59.591 1.00 34.04 285 PHE B O 1
ATOM 1538 N N . ARG B 1 12 ? 39.655 -12.811 59.105 1.00 35.70 286 ARG B N 1
ATOM 1539 C CA . ARG B 1 12 ? 39.409 -12.303 57.722 1.00 35.59 286 ARG B CA 1
ATOM 1540 C C . ARG B 1 12 ? 38.359 -13.205 57.047 1.00 35.22 286 ARG B C 1
ATOM 1541 O O . ARG B 1 12 ? 38.441 -14.428 57.145 1.00 34.21 286 ARG B O 1
ATOM 1549 N N . GLY B 1 13 ? 37.405 -12.580 56.374 1.00 35.98 287 GLY B N 1
ATOM 1550 C CA . GLY B 1 13 ? 36.309 -13.266 55.702 1.00 36.38 287 GLY B CA 1
ATOM 1551 C C . GLY B 1 13 ? 36.603 -13.474 54.220 1.00 34.96 287 GLY B C 1
ATOM 1552 O O . GLY B 1 13 ? 37.509 -12.818 53.676 1.00 35.35 287 GLY B O 1
ATOM 1553 N N . ASP B 1 14 ? 35.846 -14.342 53.598 1.00 36.33 288 ASP B N 1
ATOM 1554 C CA . ASP B 1 14 ? 35.969 -14.633 52.140 1.00 39.49 288 ASP B CA 1
ATOM 1555 C C . ASP B 1 14 ? 35.279 -13.527 51.346 1.00 37.07 288 ASP B C 1
ATOM 1556 O O . ASP B 1 14 ? 34.292 -12.904 51.833 1.00 38.30 288 ASP B O 1
ATOM 1561 N N . VAL B 1 15 ? 35.826 -13.231 50.201 1.00 37.99 289 VAL B N 1
ATOM 1562 C CA . VAL B 1 15 ? 35.186 -12.381 49.187 1.00 38.05 289 VAL B CA 1
ATOM 1563 C C . VAL B 1 15 ? 35.380 -13.067 47.848 1.00 36.04 289 VAL B C 1
ATOM 1564 O O . VAL B 1 15 ? 36.428 -13.571 47.617 1.00 32.58 289 VAL B O 1
ATOM 1568 N N . THR B 1 16 ? 34.310 -13.181 47.095 1.00 33.23 290 THR B N 1
ATOM 1569 C CA A THR B 1 16 ? 34.346 -13.723 45.723 0.50 35.33 290 THR B CA 1
ATOM 1570 C CA B THR B 1 16 ? 34.267 -13.755 45.730 0.50 35.33 290 THR B CA 1
ATOM 1571 C C . THR B 1 16 ? 33.932 -12.598 44.774 1.00 36.05 290 THR B C 1
ATOM 1572 O O . THR B 1 16 ? 32.999 -11.791 45.132 1.00 34.91 290 THR B O 1
ATOM 1579 N N . LEU B 1 17 ? 34.630 -12.480 43.674 1.00 32.21 291 LEU B N 1
ATOM 1580 C CA . LEU B 1 17 ? 34.370 -11.391 42.705 1.00 31.54 291 LEU B CA 1
ATOM 1581 C C . LEU B 1 17 ? 33.066 -11.682 41.958 1.00 31.88 291 LEU B C 1
ATOM 1582 O O . LEU B 1 17 ? 32.797 -12.862 41.637 1.00 30.92 291 LEU B O 1
ATOM 1587 N N . ASP B 1 18 ? 32.340 -10.616 41.626 1.00 33.25 292 ASP B N 1
ATOM 1588 C CA . ASP B 1 18 ? 31.076 -10.661 40.854 1.00 32.40 292 ASP B CA 1
ATOM 1589 C C . ASP B 1 18 ? 31.382 -10.345 39.416 1.00 30.98 292 ASP B C 1
ATOM 1590 O O . ASP B 1 18 ? 31.658 -9.206 39.081 1.00 30.21 292 ASP B O 1
ATOM 1595 N N . PRO B 1 19 ? 31.481 -11.358 38.540 1.00 32.56 293 PRO B N 1
ATOM 1596 C CA . PRO B 1 19 ? 31.881 -11.140 37.157 1.00 35.64 293 PRO B CA 1
ATOM 1597 C C . PRO B 1 19 ? 30.957 -10.213 36.366 1.00 35.50 293 PRO B C 1
ATOM 1598 O O . PRO B 1 19 ? 31.402 -9.670 35.396 1.00 35.57 293 PRO B O 1
ATOM 1602 N N . ASP B 1 20 ? 29.705 -10.084 36.773 1.00 35.68 294 ASP B N 1
ATOM 1603 C CA . ASP B 1 20 ? 28.723 -9.175 36.107 1.00 36.40 294 ASP B CA 1
ATOM 1604 C C . ASP B 1 20 ? 29.133 -7.702 36.276 1.00 33.06 294 ASP B C 1
ATOM 1605 O O . ASP B 1 20 ? 28.660 -6.863 35.498 1.00 31.97 294 ASP B O 1
ATOM 1610 N N . THR B 1 21 ? 29.966 -7.392 37.257 1.00 30.32 295 THR B N 1
ATOM 1611 C CA . THR B 1 21 ? 30.363 -6.001 37.574 1.00 29.79 295 THR B CA 1
ATOM 1612 C C . THR B 1 21 ? 31.684 -5.652 36.877 1.00 29.98 295 THR B C 1
ATOM 1613 O O . THR B 1 21 ? 32.045 -4.459 36.901 1.00 30.39 295 THR B O 1
ATOM 1617 N N . ALA B 1 22 ? 32.426 -6.655 36.378 1.00 30.31 296 ALA B N 1
ATOM 1618 C CA . ALA B 1 22 ? 33.847 -6.516 36.012 1.00 30.32 296 ALA B CA 1
ATOM 1619 C C . ALA B 1 22 ? 33.976 -5.713 34.718 1.00 29.39 296 ALA B C 1
ATOM 1620 O O . ALA B 1 22 ? 33.375 -6.085 33.689 1.00 30.45 296 ALA B O 1
ATOM 1622 N N . ASN B 1 23 ? 34.804 -4.688 34.759 1.00 28.98 297 ASN B N 1
ATOM 1623 C CA . ASN B 1 23 ? 35.219 -3.909 33.590 1.00 30.36 297 ASN B CA 1
ATOM 1624 C C . ASN B 1 23 ? 35.792 -4.869 32.543 1.00 31.54 297 ASN B C 1
ATOM 1625 O O . ASN B 1 23 ? 36.513 -5.831 32.867 1.00 29.03 297 ASN B O 1
ATOM 1630 N N . PRO B 1 24 ? 35.553 -4.596 31.255 1.00 30.27 298 PRO B N 1
ATOM 1631 C CA . PRO B 1 24 ? 36.022 -5.495 30.190 1.00 31.45 298 PRO B CA 1
ATOM 1632 C C . PRO B 1 24 ? 37.532 -5.596 29.950 1.00 31.69 298 PRO B C 1
ATOM 1633 O O . PRO B 1 24 ? 37.971 -6.484 29.202 1.00 30.91 298 PRO B O 1
ATOM 1637 N N . GLU B 1 25 ? 38.320 -4.782 30.612 1.00 29.46 299 GLU B N 1
ATOM 1638 C CA . GLU B 1 25 ? 39.799 -4.918 30.546 1.00 30.67 299 GLU B CA 1
ATOM 1639 C C . GLU B 1 25 ? 40.297 -5.853 31.624 1.00 29.62 299 GLU B C 1
ATOM 1640 O O . GLU B 1 25 ? 41.505 -6.135 31.648 1.00 28.98 299 GLU B O 1
ATOM 1646 N N . LEU B 1 26 ? 39.428 -6.318 32.511 1.00 28.39 300 LEU B N 1
ATOM 1647 C CA . LEU B 1 26 ? 39.891 -7.152 33.633 1.00 27.53 300 LEU B CA 1
ATOM 1648 C C . LEU B 1 26 ? 39.814 -8.632 33.255 1.00 29.47 300 LEU B C 1
ATOM 1649 O O . LEU B 1 26 ? 38.820 -9.051 32.641 1.00 31.31 300 LEU B O 1
ATOM 1654 N N . ILE B 1 27 ? 40.771 -9.407 33.720 1.00 28.01 301 ILE B N 1
ATOM 1655 C CA . ILE B 1 27 ? 40.812 -10.880 33.624 1.00 29.36 301 ILE B CA 1
ATOM 1656 C C . ILE B 1 27 ? 40.445 -11.431 35.017 1.00 31.19 301 ILE B C 1
ATOM 1657 O O . ILE B 1 27 ? 41.163 -11.081 35.957 1.00 30.59 301 ILE B O 1
ATOM 1662 N N . LEU B 1 28 ? 39.440 -12.300 35.123 1.00 30.08 302 LEU B N 1
ATOM 1663 C CA . LEU B 1 28 ? 39.062 -12.965 36.388 1.00 32.22 302 LEU B CA 1
ATOM 1664 C C . LEU B 1 28 ? 39.448 -14.434 36.374 1.00 31.10 302 LEU B C 1
ATOM 1665 O O . LEU B 1 28 ? 39.172 -15.106 35.375 1.00 30.82 302 LEU B O 1
ATOM 1670 N N . SER B 1 29 ? 39.956 -14.928 37.494 1.00 30.02 303 SER B N 1
ATOM 1671 C CA . SER B 1 29 ? 40.283 -16.361 37.664 1.00 32.68 303 SER B CA 1
ATOM 1672 C C . SER B 1 29 ? 38.980 -17.143 37.740 1.00 32.82 303 SER B C 1
ATOM 1673 O O . SER B 1 29 ? 37.949 -16.581 38.176 1.00 32.67 303 SER B O 1
ATOM 1676 N N . GLU B 1 30 ? 39.066 -18.414 37.470 1.00 34.83 304 GLU B N 1
ATOM 1677 C CA . GLU B 1 30 ? 37.926 -19.338 37.551 1.00 38.56 304 GLU B CA 1
ATOM 1678 C C . GLU B 1 30 ? 37.474 -19.462 39.010 1.00 37.85 304 GLU B C 1
ATOM 1679 O O . GLU B 1 30 ? 36.321 -19.675 39.208 1.00 40.37 304 GLU B O 1
ATOM 1685 N N . ASP B 1 31 ? 38.321 -19.265 40.006 1.00 36.57 305 ASP B N 1
ATOM 1686 C CA . ASP B 1 31 ? 37.827 -19.335 41.409 1.00 38.59 305 ASP B CA 1
ATOM 1687 C C . ASP B 1 31 ? 37.262 -17.984 41.880 1.00 36.58 305 ASP B C 1
ATOM 1688 O O . ASP B 1 31 ? 36.797 -17.926 43.012 1.00 37.87 305 ASP B O 1
ATOM 1693 N N . ARG B 1 32 ? 37.340 -16.937 41.062 1.00 33.71 306 ARG B N 1
ATOM 1694 C CA . ARG B 1 32 ? 36.769 -15.597 41.370 1.00 34.50 306 ARG B CA 1
ATOM 1695 C C . ARG B 1 32 ? 37.450 -14.978 42.607 1.00 32.01 306 ARG B C 1
ATOM 1696 O O . ARG B 1 32 ? 36.816 -14.134 43.295 1.00 31.91 306 ARG B O 1
ATOM 1704 N N . ARG B 1 33 ? 38.689 -15.323 42.884 1.00 30.72 307 ARG B N 1
ATOM 1705 C CA . ARG B 1 33 ? 39.474 -14.640 43.945 1.00 29.71 307 ARG B CA 1
ATOM 1706 C C . ARG B 1 33 ? 40.622 -13.828 43.374 1.00 29.85 307 ARG B C 1
ATOM 1707 O O . ARG B 1 33 ? 41.095 -12.988 44.090 1.00 30.25 307 ARG B O 1
ATOM 1715 N N . SER B 1 34 ? 40.932 -13.932 42.097 1.00 29.16 308 SER B N 1
ATOM 1716 C CA . SER B 1 34 ? 42.042 -13.174 41.466 1.00 28.91 308 SER B CA 1
ATOM 1717 C C . SER B 1 34 ? 41.579 -12.381 40.234 1.00 29.18 308 SER B C 1
ATOM 1718 O O . SER B 1 34 ? 40.721 -12.831 39.528 1.00 27.83 308 SER B O 1
ATOM 1721 N N . VAL B 1 35 ? 42.167 -11.209 40.045 1.00 29.05 309 VAL B N 1
ATOM 1722 C CA . VAL B 1 35 ? 41.903 -10.312 38.904 1.00 29.57 309 VAL B CA 1
ATOM 1723 C C . VAL B 1 35 ? 43.206 -9.664 38.463 1.00 31.21 309 VAL B C 1
ATOM 1724 O O . VAL B 1 35 ? 44.080 -9.408 39.328 1.00 29.71 309 VAL B O 1
ATOM 1728 N N . GLN B 1 36 ? 43.384 -9.533 37.157 1.00 31.70 310 GLN B N 1
ATOM 1729 C CA . GLN B 1 36 ? 44.522 -8.813 36.549 1.00 33.74 310 GLN B CA 1
ATOM 1730 C C . GLN B 1 36 ? 43.943 -7.769 35.588 1.00 31.88 310 GLN B C 1
ATOM 1731 O O . GLN B 1 36 ? 42.900 -8.039 34.938 1.00 29.68 310 GLN B O 1
ATOM 1737 N N . ARG B 1 37 ? 44.667 -6.695 35.410 1.00 33.07 311 ARG B N 1
ATOM 1738 C CA . ARG B 1 37 ? 44.347 -5.655 34.420 1.00 31.73 311 ARG B CA 1
ATOM 1739 C C . ARG B 1 37 ? 45.028 -6.026 33.123 1.00 31.65 311 ARG B C 1
ATOM 1740 O O . ARG B 1 37 ? 46.229 -6.131 33.132 1.00 29.21 311 ARG B O 1
ATOM 1748 N N . GLY B 1 38 ? 44.242 -6.287 32.083 1.00 31.39 312 GLY B N 1
ATOM 1749 C CA . GLY B 1 38 ? 44.747 -6.521 30.716 1.00 35.11 312 GLY B CA 1
ATOM 1750 C C . GLY B 1 38 ? 44.884 -5.233 29.942 1.00 36.06 312 GLY B C 1
ATOM 1751 O O . GLY B 1 38 ? 44.455 -4.200 30.449 1.00 36.21 312 GLY B O 1
ATOM 1752 N N . ASP B 1 39 ? 45.380 -5.312 28.704 1.00 37.98 313 ASP B N 1
ATOM 1753 C CA . ASP B 1 39 ? 45.573 -4.128 27.832 1.00 40.76 313 ASP B CA 1
ATOM 1754 C C . ASP B 1 39 ? 44.577 -4.164 26.665 1.00 43.65 313 ASP B C 1
ATOM 1755 O O . ASP B 1 39 ? 44.791 -3.442 25.725 1.00 49.31 313 ASP B O 1
ATOM 1760 N N . LEU B 1 40 ? 43.591 -5.055 26.693 1.00 38.50 314 LEU B N 1
ATOM 1761 C CA . LEU B 1 40 ? 42.560 -5.202 25.632 1.00 37.92 314 LEU B CA 1
ATOM 1762 C C . LEU B 1 40 ? 41.206 -5.039 26.286 1.00 36.16 314 LEU B C 1
ATOM 1763 O O . LEU B 1 40 ? 41.010 -5.555 27.348 1.00 39.70 314 LEU B O 1
ATOM 1768 N N . ARG B 1 41 ? 40.290 -4.551 25.550 1.00 34.43 315 ARG B N 1
ATOM 1769 C CA . ARG B 1 41 ? 38.871 -4.552 25.887 1.00 37.32 315 ARG B CA 1
ATOM 1770 C C . ARG B 1 41 ? 38.222 -5.841 25.347 1.00 37.20 315 ARG B C 1
ATOM 1771 O O . ARG B 1 41 ? 38.142 -5.995 24.126 1.00 39.22 315 ARG B O 1
ATOM 1779 N N . GLN B 1 42 ? 37.728 -6.701 26.229 1.00 33.69 316 GLN B N 1
ATOM 1780 C CA . GLN B 1 42 ? 36.977 -7.931 25.879 1.00 33.22 316 GLN B CA 1
ATOM 1781 C C . GLN B 1 42 ? 35.513 -7.618 25.515 1.00 35.52 316 GLN B C 1
ATOM 1782 O O . GLN B 1 42 ? 35.018 -6.495 25.850 1.00 35.33 316 GLN B O 1
ATOM 1788 N N . ALA B 1 43 ? 34.885 -8.535 24.777 1.00 35.63 317 ALA B N 1
ATOM 1789 C CA . ALA B 1 43 ? 33.458 -8.510 24.410 1.00 35.62 317 ALA B CA 1
ATOM 1790 C C . ALA B 1 43 ? 32.649 -9.064 25.588 1.00 37.58 317 ALA B C 1
ATOM 1791 O O . ALA B 1 43 ? 32.705 -10.240 25.842 1.00 38.25 317 ALA B O 1
ATOM 1793 N N . LEU B 1 44 ? 32.011 -8.202 26.347 1.00 37.57 318 LEU B N 1
ATOM 1794 C CA . LEU B 1 44 ? 31.145 -8.621 27.465 1.00 38.00 318 LEU B CA 1
ATOM 1795 C C . LEU B 1 44 ? 29.788 -7.986 27.270 1.00 41.00 318 LEU B C 1
ATOM 1796 O O . LEU B 1 44 ? 29.697 -6.874 26.759 1.00 37.84 318 LEU B O 1
ATOM 1801 N N . PRO B 1 45 ? 28.700 -8.614 27.769 1.00 40.11 319 PRO B N 1
ATOM 1802 C CA . PRO B 1 45 ? 27.380 -7.999 27.656 1.00 43.47 319 PRO B CA 1
ATOM 1803 C C . PRO B 1 45 ? 27.379 -6.630 28.362 1.00 42.84 319 PRO B C 1
ATOM 1804 O O . PRO B 1 45 ? 27.901 -6.551 29.444 1.00 40.42 319 PRO B O 1
ATOM 1808 N N . ASP B 1 46 ? 26.799 -5.603 27.761 1.00 44.43 320 ASP B N 1
ATOM 1809 C CA . ASP B 1 46 ? 26.636 -4.300 28.444 1.00 46.63 320 ASP B CA 1
ATOM 1810 C C . ASP B 1 46 ? 25.421 -4.396 29.387 1.00 49.21 320 ASP B C 1
ATOM 1811 O O . ASP B 1 46 ? 24.327 -4.915 28.968 1.00 49.51 320 ASP B O 1
ATOM 1816 N N . SER B 1 47 ? 25.587 -3.973 30.619 1.00 41.03 321 SER B N 1
ATOM 1817 C CA . SER B 1 47 ? 24.488 -4.010 31.592 1.00 42.66 321 SER B CA 1
ATOM 1818 C C . SER B 1 47 ? 24.704 -2.925 32.610 1.00 41.08 321 SER B C 1
ATOM 1819 O O . SER B 1 47 ? 25.830 -2.451 32.790 1.00 37.85 321 SER B O 1
ATOM 1822 N N . PRO B 1 48 ? 23.642 -2.554 33.341 1.00 40.28 322 PRO B N 1
ATOM 1823 C CA . PRO B 1 48 ? 23.772 -1.534 34.377 1.00 40.44 322 PRO B CA 1
ATOM 1824 C C . PRO B 1 48 ? 24.745 -1.924 35.497 1.00 37.14 322 PRO B C 1
ATOM 1825 O O . PRO B 1 48 ? 25.231 -1.048 36.104 1.00 37.14 322 PRO B O 1
ATOM 1829 N N . GLU B 1 49 ? 24.997 -3.216 35.714 1.00 35.89 323 GLU B N 1
ATOM 1830 C CA . GLU B 1 49 ? 25.862 -3.707 36.828 1.00 35.24 323 GLU B CA 1
ATOM 1831 C C . GLU B 1 49 ? 27.363 -3.457 36.515 1.00 32.33 323 GLU B C 1
ATOM 1832 O O . GLU B 1 49 ? 28.148 -3.504 37.434 1.00 31.02 323 GLU B O 1
ATOM 1838 N N . ARG B 1 50 ? 27.750 -3.324 35.248 1.00 30.20 324 ARG B N 1
ATOM 1839 C CA . ARG B 1 50 ? 29.147 -3.451 34.828 1.00 31.38 324 ARG B CA 1
ATOM 1840 C C . ARG B 1 50 ? 29.848 -2.078 34.846 1.00 31.38 324 ARG B C 1
ATOM 1841 O O . ARG B 1 50 ? 29.344 -1.140 34.190 1.00 31.23 324 ARG B O 1
ATOM 1849 N N . PHE B 1 51 ? 30.998 -2.010 35.524 1.00 30.94 325 PHE B N 1
ATOM 1850 C CA . PHE B 1 51 ? 31.916 -0.853 35.523 1.00 31.11 325 PHE B CA 1
ATOM 1851 C C . PHE B 1 51 ? 32.492 -0.659 34.123 1.00 31.68 325 PHE B C 1
ATOM 1852 O O . PHE B 1 51 ? 33.116 -1.555 33.550 1.00 30.35 325 PHE B O 1
ATOM 1860 N N . ASP B 1 52 ? 32.301 0.538 33.617 1.00 31.92 326 ASP B N 1
ATOM 1861 C CA . ASP B 1 52 ? 32.809 0.951 32.302 1.00 33.92 326 ASP B CA 1
ATOM 1862 C C . ASP B 1 52 ? 32.663 2.463 32.212 1.00 32.77 326 ASP B C 1
ATOM 1863 O O . ASP B 1 52 ? 31.540 2.926 32.188 1.00 32.61 326 ASP B O 1
ATOM 1868 N N . PRO B 1 53 ? 33.740 3.271 32.047 1.00 34.39 327 PRO B N 1
ATOM 1869 C CA . PRO B 1 53 ? 35.115 2.795 31.782 1.00 33.36 327 PRO B CA 1
ATOM 1870 C C . PRO B 1 53 ? 36.024 2.535 32.991 1.00 36.07 327 PRO B C 1
ATOM 1871 O O . PRO B 1 53 ? 37.147 2.119 32.799 1.00 34.69 327 PRO B O 1
ATOM 1875 N N . GLY B 1 54 ? 35.532 2.737 34.207 1.00 35.07 328 GLY B N 1
ATOM 1876 C CA . GLY B 1 54 ? 36.335 2.476 35.427 1.00 34.01 328 GLY B CA 1
ATOM 1877 C C . GLY B 1 54 ? 36.790 1.019 35.485 1.00 31.72 328 GLY B C 1
ATOM 1878 O O . GLY B 1 54 ? 35.969 0.119 35.334 1.00 32.14 328 GLY B O 1
ATOM 1879 N N . PRO B 1 55 ? 38.110 0.742 35.665 1.00 31.45 329 PRO B N 1
ATOM 1880 C CA . PRO B 1 55 ? 38.633 -0.628 35.698 1.00 31.96 329 PRO B CA 1
ATOM 1881 C C . PRO B 1 55 ? 38.455 -1.326 37.047 1.00 32.79 329 PRO B C 1
ATOM 1882 O O . PRO B 1 55 ? 39.438 -1.659 37.693 1.00 31.42 329 PRO B O 1
ATOM 1886 N N . CYS B 1 56 ? 37.204 -1.544 37.430 1.00 29.86 330 CYS B N 1
ATOM 1887 C CA . CYS B 1 56 ? 36.809 -2.051 38.754 1.00 31.13 330 CYS B CA 1
ATOM 1888 C C . CYS B 1 56 ? 36.022 -3.345 38.596 1.00 29.80 330 CYS B C 1
ATOM 1889 O O . CYS B 1 56 ? 35.362 -3.574 37.510 1.00 28.78 330 CYS B O 1
ATOM 1892 N N . VAL B 1 57 ? 35.986 -4.100 39.679 1.00 30.07 331 VAL B N 1
ATOM 1893 C CA . VAL B 1 57 ? 35.104 -5.254 39.886 1.00 29.06 331 VAL B CA 1
ATOM 1894 C C . VAL B 1 57 ? 34.681 -5.257 41.356 1.00 27.35 331 VAL B C 1
ATOM 1895 O O . VAL B 1 57 ? 35.479 -4.825 42.202 1.00 28.29 331 VAL B O 1
ATOM 1899 N N . LEU B 1 58 ? 33.459 -5.663 41.635 1.00 26.77 332 LEU B N 1
ATOM 1900 C CA . LEU B 1 58 ? 32.952 -5.699 43.011 1.00 26.53 332 LEU B CA 1
ATOM 1901 C C . LEU B 1 58 ? 33.021 -7.133 43.516 1.00 25.48 332 LEU B C 1
ATOM 1902 O O . LEU B 1 58 ? 32.945 -8.105 42.689 1.00 26.76 332 LEU B O 1
ATOM 1907 N N . GLY B 1 59 ? 33.092 -7.281 44.835 1.00 28.02 333 GLY B N 1
ATOM 1908 C CA . GLY B 1 59 ? 32.778 -8.543 45.522 1.00 27.78 333 GLY B CA 1
ATOM 1909 C C . GLY B 1 59 ? 31.308 -8.828 45.486 1.00 28.59 333 GLY B C 1
ATOM 1910 O O . GLY B 1 59 ? 30.509 -7.858 45.398 1.00 29.08 333 GLY B O 1
ATOM 1911 N N . GLN B 1 60 ? 30.943 -10.083 45.562 1.00 30.10 334 GLN B N 1
ATOM 1912 C CA . GLN B 1 60 ? 29.533 -10.540 45.650 1.00 32.23 334 GLN B CA 1
ATOM 1913 C C . GLN B 1 60 ? 28.949 -10.107 46.983 1.00 33.71 334 GLN B C 1
ATOM 1914 O O . GLN B 1 60 ? 27.771 -9.879 47.026 1.00 32.67 334 GLN B O 1
ATOM 1920 N N . GLU B 1 61 ? 29.788 -9.912 47.990 1.00 30.85 335 GLU B N 1
ATOM 1921 C CA . GLU B 1 61 ? 29.346 -9.634 49.386 1.00 34.49 335 GLU B CA 1
ATOM 1922 C C . GLU B 1 61 ? 28.621 -8.280 49.443 1.00 32.90 335 GLU B C 1
ATOM 1923 O O . GLU B 1 61 ? 29.001 -7.312 48.667 1.00 32.07 335 GLU B O 1
ATOM 1929 N N . ARG B 1 62 ? 27.571 -8.212 50.262 1.00 34.78 336 ARG B N 1
ATOM 1930 C CA . ARG B 1 62 ? 26.739 -7.000 50.470 1.00 34.01 336 ARG B CA 1
ATOM 1931 C C . ARG B 1 62 ? 26.765 -6.688 51.959 1.00 36.79 336 ARG B C 1
ATOM 1932 O O . ARG B 1 62 ? 26.335 -7.558 52.747 1.00 38.65 336 ARG B O 1
ATOM 1940 N N . PHE B 1 63 ? 27.327 -5.560 52.350 1.00 35.14 337 PHE B N 1
ATOM 1941 C CA . PHE B 1 63 ? 27.456 -5.183 53.763 1.00 36.13 337 PHE B CA 1
ATOM 1942 C C . PHE B 1 63 ? 26.347 -4.217 54.124 1.00 37.33 337 PHE B C 1
ATOM 1943 O O . PHE B 1 63 ? 26.272 -3.139 53.511 1.00 37.16 337 PHE B O 1
ATOM 1951 N N . THR B 1 64 ? 25.599 -4.521 55.194 1.00 40.54 338 THR B N 1
ATOM 1952 C CA . THR B 1 64 ? 24.542 -3.602 55.710 1.00 41.35 338 THR B CA 1
ATOM 1953 C C . THR B 1 64 ? 24.755 -3.312 57.186 1.00 40.85 338 THR B C 1
ATOM 1954 O O . THR B 1 64 ? 24.058 -2.444 57.678 1.00 40.25 338 THR B O 1
ATOM 1958 N N . SER B 1 65 ? 25.622 -4.064 57.865 1.00 38.81 339 SER B N 1
ATOM 1959 C CA . SER B 1 65 ? 25.917 -3.876 59.306 1.00 41.10 339 SER B CA 1
ATOM 1960 C C . SER B 1 65 ? 27.142 -4.682 59.665 1.00 39.63 339 SER B C 1
ATOM 1961 O O . SER B 1 65 ? 27.576 -5.515 58.836 1.00 40.03 339 SER B O 1
ATOM 1964 N N . GLY B 1 66 ? 27.657 -4.452 60.857 1.00 37.13 340 GLY B N 1
ATOM 1965 C CA . GLY B 1 66 ? 28.672 -5.311 61.462 1.00 37.36 340 GLY B CA 1
ATOM 1966 C C . GLY B 1 66 ? 30.080 -4.977 61.006 1.00 34.57 340 GLY B C 1
ATOM 1967 O O . GLY B 1 66 ? 30.300 -3.920 60.361 1.00 36.67 340 GLY B O 1
ATOM 1968 N N . ARG B 1 67 ? 31.003 -5.782 61.483 1.00 35.15 341 ARG B N 1
ATOM 1969 C CA . ARG B 1 67 ? 32.451 -5.626 61.335 1.00 37.67 341 ARG B CA 1
ATOM 1970 C C . ARG B 1 67 ? 32.921 -6.662 60.319 1.00 34.93 341 ARG B C 1
ATOM 1971 O O . ARG B 1 67 ? 32.531 -7.814 60.455 1.00 32.56 341 ARG B O 1
ATOM 1979 N N . HIS B 1 68 ? 33.755 -6.258 59.376 1.00 32.67 342 HIS B N 1
ATOM 1980 C CA . HIS B 1 68 ? 34.225 -7.105 58.251 1.00 32.49 342 HIS B CA 1
ATOM 1981 C C . HIS B 1 68 ? 35.671 -6.764 57.952 1.00 33.37 342 HIS B C 1
ATOM 1982 O O . HIS B 1 68 ? 36.000 -5.576 57.882 1.00 35.26 342 HIS B O 1
ATOM 1989 N N . TYR B 1 69 ? 36.488 -7.789 57.842 1.00 34.45 343 TYR B N 1
ATOM 1990 C CA . TYR B 1 69 ? 37.935 -7.693 57.551 1.00 33.73 343 TYR B CA 1
ATOM 1991 C C . TYR B 1 69 ? 38.235 -8.640 56.393 1.00 31.48 343 TYR B C 1
ATOM 1992 O O . TYR B 1 69 ? 37.731 -9.793 56.401 1.00 29.75 343 TYR B O 1
ATOM 2001 N N . TRP B 1 70 ? 38.967 -8.161 55.412 1.00 30.61 344 TRP B N 1
ATOM 2002 C CA . TRP B 1 70 ? 39.456 -8.997 54.287 1.00 29.85 344 TRP B CA 1
ATOM 2003 C C . TRP B 1 70 ? 40.844 -8.548 53.891 1.00 30.10 344 TRP B C 1
ATOM 2004 O O . TRP B 1 70 ? 41.230 -7.420 54.245 1.00 30.33 344 TRP B O 1
ATOM 2015 N N . GLU B 1 71 ? 41.600 -9.475 53.319 1.00 28.48 345 GLU B N 1
ATOM 2016 C CA . GLU B 1 71 ? 42.977 -9.265 52.893 1.00 30.02 345 GLU B CA 1
ATOM 2017 C C . GLU B 1 71 ? 43.099 -9.508 51.396 1.00 29.45 345 GLU B C 1
ATOM 2018 O O . GLU B 1 71 ? 42.447 -10.457 50.875 1.00 28.38 345 GLU B O 1
ATOM 2024 N N . VAL B 1 72 ? 43.914 -8.689 50.773 1.00 28.14 346 VAL B N 1
ATOM 2025 C CA . VAL B 1 72 ? 44.227 -8.766 49.339 1.00 28.95 346 VAL B CA 1
ATOM 2026 C C . VAL B 1 72 ? 45.757 -8.810 49.180 1.00 32.97 346 VAL B C 1
ATOM 2027 O O . VAL B 1 72 ? 46.453 -7.936 49.749 1.00 33.52 346 VAL B O 1
ATOM 2031 N N . GLU B 1 73 ? 46.248 -9.720 48.369 1.00 31.75 347 GLU B N 1
ATOM 2032 C CA . GLU B 1 73 ? 47.654 -9.753 47.939 1.00 35.03 347 GLU B CA 1
ATOM 2033 C C . GLU B 1 73 ? 47.779 -8.973 46.621 1.00 35.56 347 GLU B C 1
ATOM 2034 O O . GLU B 1 73 ? 46.966 -9.178 45.734 1.00 32.28 347 GLU B O 1
ATOM 2040 N N . VAL B 1 74 ? 48.694 -8.022 46.558 1.00 35.87 348 VAL B N 1
ATOM 2041 C CA . VAL B 1 74 ? 49.010 -7.222 45.327 1.00 35.91 348 VAL B CA 1
ATOM 2042 C C . VAL B 1 74 ? 50.535 -7.227 45.141 1.00 36.41 348 VAL B C 1
ATOM 2043 O O . VAL B 1 74 ? 51.226 -7.289 46.142 1.00 37.27 348 VAL B O 1
ATOM 2047 N N . GLY B 1 75 ? 51.030 -6.971 43.934 1.00 37.48 349 GLY B N 1
ATOM 2048 C CA . GLY B 1 75 ? 52.479 -6.692 43.699 1.00 38.36 349 GLY B CA 1
ATOM 2049 C C . GLY B 1 75 ? 52.918 -5.415 44.397 1.00 38.48 349 GLY B C 1
ATOM 2050 O O . GLY B 1 75 ? 52.154 -4.495 44.426 1.00 40.63 349 GLY B O 1
ATOM 2051 N N . ASP B 1 76 ? 54.142 -5.342 44.902 1.00 40.54 350 ASP B N 1
ATOM 2052 C CA . ASP B 1 76 ? 54.593 -4.162 45.708 1.00 46.83 350 ASP B CA 1
ATOM 2053 C C . ASP B 1 76 ? 54.884 -2.944 44.797 1.00 43.13 350 ASP B C 1
ATOM 2054 O O . ASP B 1 76 ? 54.986 -1.836 45.324 1.00 46.15 350 ASP B O 1
ATOM 2059 N N . ARG B 1 77 ? 54.992 -3.136 43.484 1.00 42.99 351 ARG B N 1
ATOM 2060 C CA . ARG B 1 77 ? 55.235 -2.032 42.491 1.00 48.44 351 ARG B CA 1
ATOM 2061 C C . ARG B 1 77 ? 53.977 -1.733 41.653 1.00 45.13 351 ARG B C 1
ATOM 2062 O O . ARG B 1 77 ? 54.023 -0.774 40.840 1.00 47.38 351 ARG B O 1
ATOM 2070 N N . THR B 1 78 ? 52.923 -2.520 41.820 1.00 43.35 352 THR B N 1
ATOM 2071 C CA . THR B 1 78 ? 51.612 -2.402 41.084 1.00 41.36 352 THR B CA 1
ATOM 2072 C C . THR B 1 78 ? 50.824 -1.182 41.635 1.00 37.64 352 THR B C 1
ATOM 2073 O O . THR B 1 78 ? 50.846 -0.980 42.786 1.00 36.15 352 THR B O 1
ATOM 2077 N N . SER B 1 79 ? 50.108 -0.459 40.792 1.00 35.33 353 SER B N 1
ATOM 2078 C CA . SER B 1 79 ? 49.112 0.545 41.178 1.00 34.19 353 SER B CA 1
ATOM 2079 C C . SER B 1 79 ? 47.767 -0.156 41.410 1.00 32.37 353 SER B C 1
ATOM 2080 O O . SER B 1 79 ? 47.450 -1.109 40.673 1.00 31.20 353 SER B O 1
ATOM 2083 N N . TRP B 1 80 ? 47.022 0.254 42.426 1.00 32.27 354 TRP B N 1
ATOM 2084 C CA . TRP B 1 80 ? 45.743 -0.382 42.762 1.00 29.94 354 TRP B CA 1
ATOM 2085 C C . TRP B 1 80 ? 44.826 0.588 43.482 1.00 29.63 354 TRP B C 1
ATOM 2086 O O . TRP B 1 80 ? 45.295 1.651 44.021 1.00 28.12 354 TRP B O 1
ATOM 2097 N N . ALA B 1 81 ? 43.537 0.284 43.448 1.00 30.68 355 ALA B N 1
ATOM 2098 C CA . ALA B 1 81 ? 42.522 0.935 44.300 1.00 31.53 355 ALA B CA 1
ATOM 2099 C C . ALA B 1 81 ? 41.725 -0.163 45.002 1.00 28.41 355 ALA B C 1
ATOM 2100 O O . ALA B 1 81 ? 41.485 -1.211 44.394 1.00 29.15 355 ALA B O 1
ATOM 2102 N N . LEU B 1 82 ? 41.518 0.009 46.296 1.00 28.66 356 LEU B N 1
ATOM 2103 C CA . LEU B 1 82 ? 40.738 -0.923 47.136 1.00 28.02 356 LEU B CA 1
ATOM 2104 C C . LEU B 1 82 ? 39.836 -0.123 48.049 1.00 29.15 356 LEU B C 1
ATOM 2105 O O . LEU B 1 82 ? 40.224 0.961 48.474 1.00 30.11 356 LEU B O 1
ATOM 2110 N N . GLY B 1 83 ? 38.695 -0.700 48.369 1.00 30.09 357 GLY B N 1
ATOM 2111 C CA . GLY B 1 83 ? 37.817 -0.176 49.370 1.00 30.23 357 GLY B CA 1
ATOM 2112 C C . GLY B 1 83 ? 36.431 -0.698 49.207 1.00 29.10 357 GLY B C 1
ATOM 2113 O O . GLY B 1 83 ? 36.260 -1.946 49.049 1.00 26.34 357 GLY B O 1
ATOM 2114 N N . VAL B 1 84 ? 35.472 0.202 49.403 1.00 29.82 358 VAL B N 1
ATOM 2115 C CA . VAL B 1 84 ? 34.047 -0.123 49.289 1.00 30.13 358 VAL B CA 1
ATOM 2116 C C . VAL B 1 84 ? 33.353 0.996 48.528 1.00 31.63 358 VAL B C 1
ATOM 2117 O O . VAL B 1 84 ? 33.864 2.137 48.502 1.00 32.34 358 VAL B O 1
ATOM 2121 N N . CYS B 1 85 ? 32.170 0.698 48.014 1.00 29.83 359 CYS B N 1
ATOM 2122 C CA . CYS B 1 85 ? 31.289 1.694 47.409 1.00 32.04 359 CYS B CA 1
ATOM 2123 C C . CYS B 1 85 ? 29.836 1.367 47.719 1.00 32.38 359 CYS B C 1
ATOM 2124 O O . CYS B 1 85 ? 29.524 0.176 48.050 1.00 30.18 359 CYS B O 1
ATOM 2127 N N . ARG B 1 86 ? 28.984 2.373 47.628 1.00 32.72 360 ARG B N 1
ATOM 2128 C CA . ARG B 1 86 ? 27.525 2.174 47.715 1.00 35.03 360 ARG B CA 1
ATOM 2129 C C . ARG B 1 86 ? 27.095 1.293 46.539 1.00 33.44 360 ARG B C 1
ATOM 2130 O O . ARG B 1 86 ? 27.617 1.453 45.447 1.00 31.98 360 ARG B O 1
ATOM 2138 N N . GLU B 1 87 ? 26.173 0.385 46.790 1.00 35.66 361 GLU B N 1
ATOM 2139 C CA . GLU B 1 87 ? 25.481 -0.410 45.765 1.00 36.09 361 GLU B CA 1
ATOM 2140 C C . GLU B 1 87 ? 24.950 0.523 44.647 1.00 36.88 361 GLU B C 1
ATOM 2141 O O . GLU B 1 87 ? 24.961 0.101 43.487 1.00 33.42 361 GLU B O 1
ATOM 2147 N N . ASN B 1 88 ? 24.563 1.766 44.969 1.00 36.77 362 ASN B N 1
ATOM 2148 C CA . ASN B 1 88 ? 23.886 2.671 43.994 1.00 38.38 362 ASN B CA 1
ATOM 2149 C C . ASN B 1 88 ? 24.860 3.652 43.297 1.00 35.96 362 ASN B C 1
ATOM 2150 O O . ASN B 1 88 ? 24.369 4.556 42.616 1.00 35.63 362 ASN B O 1
ATOM 2155 N N . VAL B 1 89 ? 26.178 3.459 43.361 1.00 34.60 363 VAL B N 1
ATOM 2156 C CA . VAL B 1 89 ? 27.125 4.324 42.607 1.00 34.16 363 VAL B CA 1
ATOM 2157 C C . VAL B 1 89 ? 26.797 4.245 41.107 1.00 34.44 363 VAL B C 1
ATOM 2158 O O . VAL B 1 89 ? 26.287 3.186 40.623 1.00 36.66 363 VAL B O 1
ATOM 2162 N N . ASN B 1 90 ? 27.184 5.287 40.399 1.00 35.33 364 ASN B N 1
ATOM 2163 C CA . ASN B 1 90 ? 27.224 5.310 38.917 1.00 37.25 364 ASN B CA 1
ATOM 2164 C C . ASN B 1 90 ? 28.417 4.448 38.442 1.00 34.45 364 ASN B C 1
ATOM 2165 O O . ASN B 1 90 ? 29.588 4.898 38.505 1.00 36.30 364 ASN B O 1
ATOM 2170 N N . ARG B 1 91 ? 28.111 3.275 37.937 1.00 33.71 365 ARG B N 1
ATOM 2171 C CA . ARG B 1 91 ? 29.087 2.307 37.452 1.00 35.10 365 ARG B CA 1
ATOM 2172 C C . ARG B 1 91 ? 29.654 2.755 36.085 1.00 34.00 365 ARG B C 1
ATOM 2173 O O . ARG B 1 91 ? 30.698 2.210 35.686 1.00 30.29 365 ARG B O 1
ATOM 2181 N N . LYS B 1 92 ? 2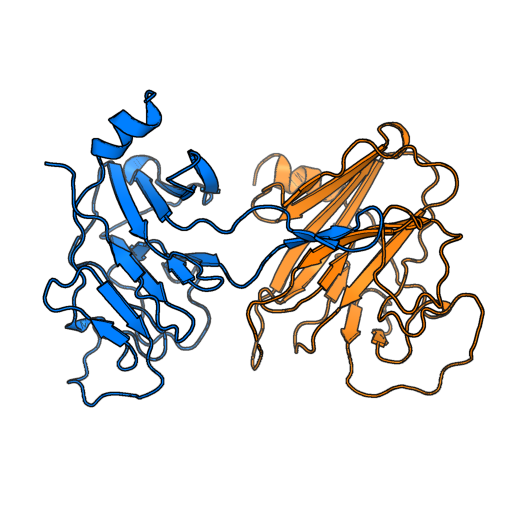9.029 3.759 35.448 1.00 33.32 366 LYS B N 1
ATOM 2182 C CA . LYS B 1 92 ? 29.509 4.324 34.166 1.00 34.94 366 LYS B CA 1
ATOM 2183 C C . LYS B 1 92 ? 30.248 5.635 34.401 1.00 35.14 366 LYS B C 1
ATOM 2184 O O . LYS B 1 92 ? 30.471 6.372 33.435 1.00 35.27 366 LYS B O 1
ATOM 2190 N N . GLU B 1 93 ? 30.648 5.910 35.630 1.00 33.80 367 GLU B N 1
ATOM 2191 C CA . GLU B 1 93 ? 31.399 7.137 35.972 1.00 36.12 367 GLU B CA 1
ATOM 2192 C C . GLU B 1 93 ? 32.624 7.233 35.056 1.00 35.87 367 GLU B C 1
ATOM 2193 O O . GLU B 1 93 ? 33.345 6.241 34.946 1.00 33.60 367 GLU B O 1
ATOM 2199 N N . LYS B 1 94 ? 32.873 8.393 34.470 1.00 41.60 368 LYS B N 1
ATOM 2200 C CA . LYS B 1 94 ? 34.007 8.639 33.522 1.00 42.00 368 LYS B CA 1
ATOM 2201 C C . LYS B 1 94 ? 35.108 9.469 34.211 1.00 44.62 368 LYS B C 1
ATOM 2202 O O . LYS B 1 94 ? 36.203 9.421 33.757 1.00 46.93 368 LYS B O 1
ATOM 2208 N N . GLY B 1 95 ? 34.791 10.200 35.265 1.00 44.29 369 GLY B N 1
ATOM 2209 C CA . GLY B 1 95 ? 35.774 10.950 36.066 1.00 46.28 369 GLY B CA 1
ATOM 2210 C C . GLY B 1 95 ? 36.399 10.117 37.198 1.00 46.10 369 GLY B C 1
ATOM 2211 O O . GLY B 1 95 ? 36.303 8.850 37.200 1.00 40.01 369 GLY B O 1
ATOM 2212 N N . GLU B 1 96 ? 36.939 10.808 38.188 1.00 47.96 370 GLU B N 1
ATOM 2213 C CA . GLU B 1 96 ? 37.502 10.209 39.410 1.00 46.88 370 GLU B CA 1
ATOM 2214 C C . GLU B 1 96 ? 36.386 9.543 40.215 1.00 41.92 370 GLU B C 1
ATOM 2215 O O . GLU B 1 96 ? 35.202 10.038 40.192 1.00 39.50 370 GLU B O 1
ATOM 2221 N N . LEU B 1 97 ? 36.721 8.463 40.896 1.00 39.68 371 LEU B N 1
ATOM 2222 C CA . LEU B 1 97 ? 35.808 7.826 41.887 1.00 41.14 371 LEU B CA 1
ATOM 2223 C C . LEU B 1 97 ? 35.945 8.609 43.196 1.00 40.27 371 LEU B C 1
ATOM 2224 O O . LEU B 1 97 ? 37.105 8.775 43.673 1.00 41.05 371 LEU B O 1
ATOM 2229 N N . SER B 1 98 ? 34.886 9.270 43.639 1.00 38.39 372 SER B N 1
ATOM 2230 C CA . SER B 1 98 ? 34.977 10.217 44.763 1.00 37.92 372 SER B CA 1
ATOM 2231 C C . SER B 1 98 ? 34.073 9.776 45.912 1.00 36.82 372 SER B C 1
ATOM 2232 O O . SER B 1 98 ? 33.036 9.159 45.678 1.00 37.36 372 SER B O 1
ATOM 2235 N N . ALA B 1 99 ? 34.459 10.151 47.122 1.00 36.36 373 ALA B N 1
ATOM 2236 C CA . ALA B 1 99 ? 33.698 9.935 48.357 1.00 35.70 373 ALA B CA 1
ATOM 2237 C C . ALA B 1 99 ? 32.329 10.620 48.229 1.00 35.65 373 ALA B C 1
ATOM 2238 O O . ALA B 1 99 ? 31.345 10.010 48.590 1.00 33.97 373 ALA B O 1
ATOM 2240 N N . GLY B 1 100 ? 32.280 11.801 47.625 1.00 37.57 374 GLY B N 1
ATOM 2241 C CA . GLY B 1 100 ? 31.027 12.560 47.398 1.00 39.31 374 GLY B CA 1
ATOM 2242 C C . GLY B 1 100 ? 30.012 11.764 46.592 1.00 40.24 374 GLY B C 1
ATOM 2243 O O . GLY B 1 100 ? 28.837 11.924 46.840 1.00 39.79 374 GLY B O 1
ATOM 2244 N N . ASN B 1 101 ? 30.468 10.842 45.737 1.00 38.13 375 ASN B N 1
ATOM 2245 C CA . ASN B 1 101 ? 29.606 10.020 44.855 1.00 37.03 375 ASN B CA 1
ATOM 2246 C C . ASN B 1 101 ? 29.561 8.560 45.326 1.00 35.67 375 ASN B C 1
ATOM 2247 O O . ASN B 1 101 ? 29.096 7.709 44.553 1.00 34.72 375 ASN B O 1
ATOM 2252 N N . GLY B 1 102 ? 30.020 8.272 46.544 1.00 34.55 376 GLY B N 1
ATOM 2253 C CA . GLY B 1 102 ? 29.761 6.996 47.192 1.00 34.63 376 GLY B CA 1
ATOM 2254 C C . GLY B 1 102 ? 30.884 5.988 47.035 1.00 33.14 376 GLY B C 1
ATOM 2255 O O . GLY B 1 102 ? 30.585 4.770 47.185 1.00 30.18 376 GLY B O 1
ATOM 2256 N N . PHE B 1 103 ? 32.095 6.438 46.708 1.00 32.60 377 PHE B N 1
ATOM 2257 C CA . PHE B 1 103 ? 33.296 5.580 46.592 1.00 31.73 377 PHE B CA 1
ATOM 2258 C C . PHE B 1 103 ? 34.273 5.899 47.698 1.00 31.87 377 PHE B C 1
ATOM 2259 O O . PHE B 1 103 ? 34.769 6.995 47.722 1.00 35.79 377 PHE B O 1
ATOM 2267 N N . TRP B 1 104 ? 34.552 4.941 48.569 1.00 32.28 378 TRP B N 1
ATOM 2268 C CA . TRP B 1 104 ? 35.554 5.112 49.652 1.00 33.02 378 TRP B CA 1
ATOM 2269 C C . TRP B 1 104 ? 36.741 4.189 49.399 1.00 31.33 378 TRP B C 1
ATOM 2270 O O . TRP B 1 104 ? 36.674 3.038 49.749 1.00 31.93 378 TRP B O 1
ATOM 2281 N N . ILE B 1 105 ? 37.746 4.700 48.720 1.00 31.32 379 ILE B N 1
ATOM 2282 C CA . ILE B 1 105 ? 38.871 3.876 48.229 1.00 31.57 379 ILE B CA 1
ATOM 2283 C C . ILE B 1 105 ? 40.182 4.485 48.661 1.00 31.41 379 ILE B C 1
ATOM 2284 O O . ILE B 1 105 ? 40.309 5.762 48.697 1.00 31.85 379 ILE B O 1
ATOM 2289 N N . LEU B 1 106 ? 41.137 3.611 48.915 1.00 29.91 380 LEU B N 1
ATOM 2290 C CA . LEU B 1 106 ? 42.573 3.941 48.977 1.00 31.51 380 LEU B CA 1
ATOM 2291 C C . LEU B 1 106 ? 43.199 3.584 47.639 1.00 30.08 380 LEU B C 1
ATOM 2292 O O . LEU B 1 106 ? 42.955 2.495 47.150 1.00 31.46 380 LEU B O 1
ATOM 2297 N N . VAL B 1 107 ? 43.976 4.473 47.086 1.00 31.79 381 VAL B N 1
ATOM 2298 C CA . VAL B 1 107 ? 44.699 4.288 45.803 1.00 32.06 381 VAL B CA 1
ATOM 2299 C C . VAL B 1 107 ? 46.215 4.362 46.060 1.00 31.63 381 VAL B C 1
ATOM 2300 O O . VAL B 1 107 ? 46.680 5.316 46.716 1.00 33.77 381 VAL B O 1
ATOM 2304 N N . PHE B 1 108 ? 46.946 3.389 45.555 1.00 30.99 382 PHE B N 1
ATOM 2305 C CA . PHE B 1 108 ? 48.422 3.366 45.528 1.00 31.38 382 PHE B CA 1
ATOM 2306 C C . PHE B 1 108 ? 48.862 3.499 44.064 1.00 31.06 382 PHE B C 1
ATOM 2307 O O . PHE B 1 108 ? 48.418 2.692 43.255 1.00 28.92 382 PHE B O 1
ATOM 2315 N N . LEU B 1 109 ? 49.617 4.540 43.752 1.00 32.12 383 LEU B N 1
ATOM 2316 C CA . LEU B 1 109 ? 50.222 4.741 42.414 1.00 34.39 383 LEU B CA 1
ATOM 2317 C C . LEU B 1 109 ? 51.734 4.537 42.514 1.00 35.49 383 LEU B C 1
ATOM 2318 O O . LEU B 1 109 ? 52.415 5.281 43.272 1.00 37.04 383 LEU B O 1
ATOM 2323 N N . GLY B 1 110 ? 52.249 3.515 41.867 1.00 38.13 384 GLY B N 1
ATOM 2324 C CA . GLY B 1 110 ? 53.698 3.266 41.823 1.00 39.73 384 GLY B CA 1
ATOM 2325 C C . GLY B 1 110 ? 54.411 4.425 41.149 1.00 44.49 384 GLY B C 1
ATOM 2326 O O . GLY B 1 110 ? 53.809 5.052 40.284 1.00 44.12 384 GLY B O 1
ATOM 2327 N N . SER B 1 111 ? 55.617 4.768 41.580 1.00 51.48 385 SER B N 1
ATOM 2328 C CA . SER B 1 111 ? 56.427 5.877 40.988 1.00 62.50 385 SER B CA 1
ATOM 2329 C C . SER B 1 111 ? 56.480 5.759 39.432 1.00 70.64 385 SER B C 1
ATOM 2330 O O . SER B 1 111 ? 56.317 6.808 38.753 1.00 74.87 385 SER B O 1
ATOM 2333 N N . TYR B 1 112 ? 56.751 4.547 38.898 1.00 76.57 386 TYR B N 1
ATOM 2334 C CA . TYR B 1 112 ? 56.727 4.190 37.441 1.00 81.56 386 TYR B CA 1
ATOM 2335 C C . TYR B 1 112 ? 57.805 4.984 36.689 1.00 84.87 386 TYR B C 1
ATOM 2336 O O . TYR B 1 112 ? 58.900 4.411 36.502 1.00 87.44 386 TYR B O 1
ATOM 2338 N N . PRO B 1 122 ? 57.177 -4.819 34.546 1.00 100.46 396 PRO B N 1
ATOM 2339 C CA . PRO B 1 122 ? 57.894 -5.520 35.624 1.00 98.90 396 PRO B CA 1
ATOM 2340 C C . PRO B 1 122 ? 58.063 -7.020 35.313 1.00 98.10 396 PRO B C 1
ATOM 2341 O O . PRO B 1 122 ? 57.093 -7.657 35.008 1.00 98.37 396 PRO B O 1
ATOM 2345 N N . LEU B 1 123 ? 59.289 -7.545 35.417 1.00 100.68 397 LEU B N 1
ATOM 2346 C CA . LEU B 1 123 ? 59.608 -8.985 35.169 1.00 99.49 397 LEU B CA 1
ATOM 2347 C C . LEU B 1 123 ? 59.022 -9.851 36.301 1.00 97.84 397 LEU B C 1
ATOM 2348 O O . LEU B 1 123 ? 58.347 -10.844 35.991 1.00 96.92 397 LEU B O 1
ATOM 2353 N N . ARG B 1 124 ? 59.281 -9.486 37.561 1.00 90.71 398 ARG B N 1
ATOM 2354 C CA . ARG B 1 124 ? 58.647 -10.093 38.768 1.00 90.21 398 ARG B CA 1
ATOM 2355 C C . ARG B 1 124 ? 58.257 -8.975 39.725 1.00 79.03 398 ARG B C 1
ATOM 2356 O O . ARG B 1 124 ? 58.971 -7.986 39.791 1.00 79.89 398 ARG B O 1
ATOM 2364 N N . ASP B 1 125 ? 57.192 -9.158 40.472 1.00 60.48 399 ASP B N 1
ATOM 2365 C CA . ASP B 1 125 ? 56.594 -8.085 41.307 1.00 56.03 399 ASP B CA 1
ATOM 2366 C C . ASP B 1 125 ? 56.255 -8.685 42.665 1.00 47.11 399 ASP B C 1
ATOM 2367 O O . ASP B 1 125 ? 55.248 -9.358 42.786 1.00 40.99 399 ASP B O 1
ATOM 2372 N N . PRO B 1 126 ? 57.155 -8.621 43.669 1.00 49.32 400 PRO B N 1
ATOM 2373 C CA . PRO B 1 126 ? 56.945 -9.356 44.925 1.00 48.65 400 PRO B CA 1
ATOM 2374 C C . PRO B 1 126 ? 55.640 -8.971 45.646 1.00 45.76 400 PRO B C 1
ATOM 2375 O O . PRO B 1 126 ? 55.357 -7.789 45.868 1.00 43.27 400 PRO B O 1
ATOM 2379 N N . PRO B 1 127 ? 54.831 -9.966 46.074 1.00 47.24 401 PRO B N 1
ATOM 2380 C CA . PRO B 1 127 ? 53.528 -9.683 46.663 1.00 41.98 401 PRO B CA 1
ATOM 2381 C C . PRO B 1 127 ? 53.627 -9.006 48.034 1.00 42.24 401 PRO B C 1
ATOM 2382 O O . PRO B 1 127 ? 54.514 -9.357 48.840 1.00 37.80 401 PRO B O 1
ATOM 2386 N N . ARG B 1 128 ? 52.686 -8.103 48.306 1.00 36.29 402 ARG B N 1
ATOM 2387 C CA . ARG B 1 128 ? 52.447 -7.525 49.642 1.00 37.61 402 ARG B CA 1
ATOM 2388 C C . ARG B 1 128 ? 50.984 -7.726 49.998 1.00 35.64 402 ARG B C 1
ATOM 2389 O O . ARG B 1 128 ? 50.179 -7.926 49.106 1.00 35.57 402 ARG B O 1
ATOM 2397 N N . ARG B 1 129 ? 50.666 -7.641 51.276 1.00 34.63 403 ARG B N 1
ATOM 2398 C CA . ARG B 1 129 ? 49.327 -7.947 51.794 1.00 34.57 403 ARG B CA 1
ATOM 2399 C C . ARG B 1 129 ? 48.698 -6.667 52.335 1.00 33.28 403 ARG B C 1
ATOM 2400 O O . ARG B 1 129 ? 49.327 -5.982 53.213 1.00 32.79 403 ARG B O 1
ATOM 2408 N N . VAL B 1 130 ? 47.540 -6.318 51.812 1.00 32.54 404 VAL B N 1
ATOM 2409 C CA . VAL B 1 130 ? 46.706 -5.207 52.312 1.00 31.87 404 VAL B CA 1
ATOM 2410 C C . VAL B 1 130 ? 45.512 -5.767 53.079 1.00 31.65 404 VAL B C 1
ATOM 2411 O O . VAL B 1 130 ? 44.863 -6.691 52.603 1.00 32.89 404 VAL B O 1
ATOM 2415 N N . GLY B 1 131 ? 45.273 -5.227 54.269 1.00 32.59 405 GLY B N 1
ATOM 2416 C CA . GLY B 1 131 ? 44.090 -5.520 55.074 1.00 30.18 405 GLY B CA 1
ATOM 2417 C C . GLY B 1 131 ? 43.120 -4.404 54.935 1.00 30.42 405 GLY B C 1
ATOM 2418 O O . GLY B 1 131 ? 43.573 -3.243 54.928 1.00 33.04 405 GLY B O 1
ATOM 2419 N N . ILE B 1 132 ? 41.833 -4.716 54.815 1.00 31.29 406 ILE B N 1
ATOM 2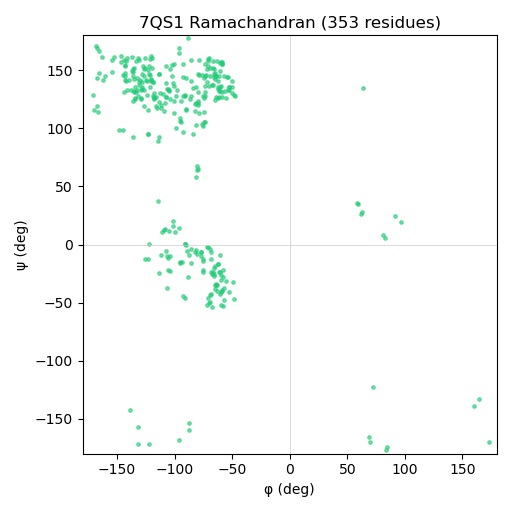420 C CA . ILE B 1 132 ? 40.754 -3.711 54.805 1.00 30.34 406 ILE B CA 1
ATOM 2421 C C . ILE B 1 132 ? 39.761 -4.052 55.901 1.00 31.88 406 ILE B C 1
ATOM 2422 O O . ILE B 1 132 ? 39.252 -5.199 55.919 1.00 33.22 406 ILE B O 1
ATOM 2427 N N . PHE B 1 133 ? 39.459 -3.069 56.733 1.00 31.41 407 PHE B N 1
ATOM 2428 C CA . PHE B 1 133 ? 38.547 -3.190 57.873 1.00 33.80 407 PHE B CA 1
ATOM 2429 C C . PHE B 1 133 ? 37.367 -2.251 57.679 1.00 31.32 407 PHE B C 1
ATOM 2430 O O . PHE B 1 133 ? 37.585 -1.039 57.599 1.00 32.01 407 PHE B O 1
ATOM 2438 N N . LEU B 1 134 ? 36.152 -2.810 57.779 1.00 32.70 408 LEU B N 1
ATOM 2439 C CA . LEU B 1 134 ? 34.875 -2.075 57.789 1.00 32.86 408 LEU B CA 1
ATOM 2440 C C . LEU B 1 134 ? 34.159 -2.311 59.135 1.00 35.37 408 LEU B C 1
ATOM 2441 O O . LEU B 1 134 ? 33.976 -3.493 59.535 1.00 35.30 408 LEU B O 1
ATOM 2446 N N . ASP B 1 135 ? 33.805 -1.230 59.828 1.00 34.64 409 ASP B N 1
ATOM 2447 C CA . ASP B 1 135 ? 32.874 -1.275 61.001 1.00 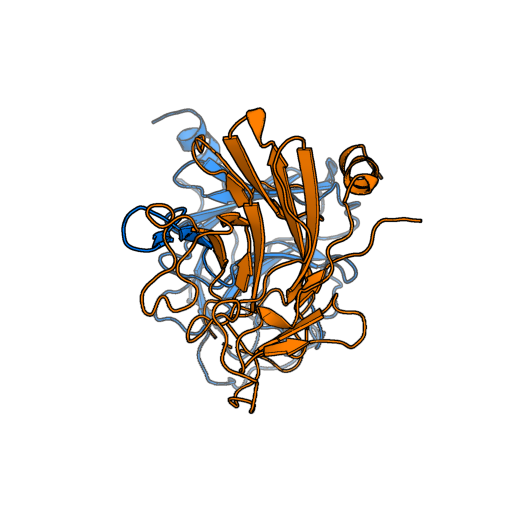38.42 409 ASP B CA 1
ATOM 2448 C C . ASP B 1 135 ? 31.694 -0.342 60.718 1.00 34.76 409 ASP B C 1
ATOM 2449 O O . ASP B 1 135 ? 31.835 0.888 60.883 1.00 37.82 409 ASP B O 1
ATOM 2454 N N . TYR B 1 136 ? 30.615 -0.911 60.198 1.00 35.36 410 TYR B N 1
ATOM 2455 C CA . TYR B 1 136 ? 29.527 -0.180 59.528 1.00 34.97 410 TYR B CA 1
ATOM 2456 C C . TYR B 1 136 ? 28.954 0.850 60.513 1.00 37.96 410 TYR B C 1
ATOM 2457 O O . TYR B 1 136 ? 28.927 2.052 60.206 1.00 38.52 410 TYR B O 1
ATOM 2466 N N . GLU B 1 137 ? 28.574 0.393 61.700 1.00 40.29 411 GLU B N 1
ATOM 2467 C CA . GLU B 1 137 ? 27.901 1.224 62.722 1.00 43.46 411 GLU B CA 1
ATOM 2468 C C . GLU B 1 137 ? 28.844 2.356 63.162 1.00 44.88 411 GLU B C 1
ATOM 2469 O O . GLU B 1 137 ? 28.338 3.405 63.459 1.00 44.60 411 GLU B O 1
ATOM 2475 N N . ALA B 1 138 ? 30.169 2.129 63.234 1.00 41.50 412 ALA B N 1
ATOM 2476 C CA . ALA B 1 138 ? 31.173 3.165 63.589 1.00 41.05 412 ALA B CA 1
ATOM 2477 C C . ALA B 1 138 ? 31.450 4.115 62.409 1.00 42.47 412 ALA B C 1
ATOM 2478 O O . ALA B 1 138 ? 32.260 5.058 62.589 1.00 43.39 412 ALA B O 1
ATOM 2480 N N . GLY B 1 139 ? 30.906 3.850 61.220 1.00 39.86 413 GLY B N 1
ATOM 2481 C CA . GLY B 1 139 ? 31.241 4.618 60.002 1.00 40.48 413 GLY B CA 1
ATOM 2482 C C . GLY B 1 139 ? 32.732 4.571 59.681 1.00 39.25 413 GLY B C 1
ATOM 2483 O O . GLY B 1 139 ? 33.260 5.557 59.178 1.00 40.46 413 GLY B O 1
ATOM 2484 N N . HIS B 1 140 ? 33.351 3.433 59.955 1.00 37.48 414 HIS B N 1
ATOM 2485 C CA . HIS B 1 140 ? 34.810 3.212 60.036 1.00 37.36 414 HIS B CA 1
ATOM 2486 C C . HIS B 1 140 ? 35.249 2.386 58.821 1.00 37.09 414 HIS B C 1
ATOM 2487 O O . HIS B 1 140 ? 34.736 1.230 58.647 1.00 36.75 414 HIS B O 1
ATOM 2494 N N . LEU B 1 141 ? 36.168 2.929 58.033 1.00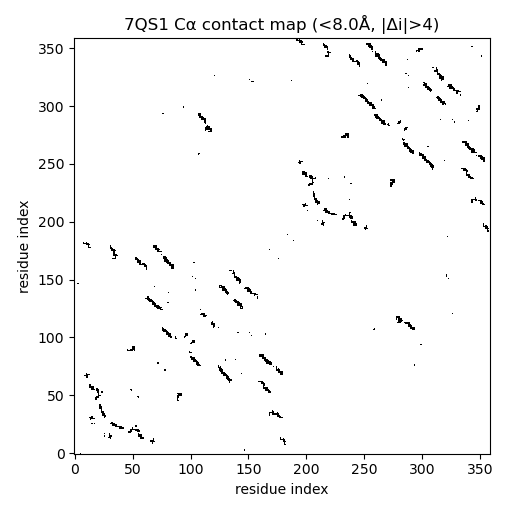 34.89 415 LEU B N 1
ATOM 2495 C CA . LEU B 1 141 ? 36.898 2.155 56.998 1.00 34.82 415 LEU B CA 1
ATOM 2496 C C . LEU B 1 141 ? 38.389 2.473 57.073 1.00 35.62 415 LEU B C 1
ATOM 2497 O O . LEU B 1 141 ? 38.758 3.670 56.926 1.00 38.41 415 LEU B O 1
ATOM 2502 N N . SER B 1 142 ? 39.222 1.453 57.217 1.00 33.13 416 SER B N 1
ATOM 2503 C CA . SER B 1 142 ? 40.673 1.643 57.395 1.00 34.89 416 SER B CA 1
ATOM 2504 C C . SER B 1 142 ? 41.426 0.550 56.653 1.00 34.07 416 SER B C 1
ATOM 2505 O O . SER B 1 142 ? 40.848 -0.507 56.364 1.00 32.33 416 SER B O 1
ATOM 2508 N N . PHE B 1 143 ? 42.668 0.838 56.343 1.00 33.90 417 PHE B N 1
ATOM 2509 C CA . PHE B 1 143 ? 43.538 0.017 55.491 1.00 33.47 417 PHE B CA 1
ATOM 2510 C C . PHE B 1 143 ? 44.885 -0.148 56.173 1.00 33.70 417 PHE B C 1
ATOM 2511 O O . PHE B 1 143 ? 45.389 0.821 56.742 1.00 33.52 417 PHE B O 1
ATOM 2519 N N . TYR B 1 144 ? 45.478 -1.323 56.023 1.00 33.20 418 TYR B N 1
ATOM 2520 C CA . TYR B 1 144 ? 46.706 -1.735 56.702 1.00 35.13 418 TYR B CA 1
ATOM 2521 C C . TYR B 1 144 ? 47.644 -2.421 55.732 1.00 34.88 418 TYR B C 1
ATOM 2522 O O . TYR B 1 144 ? 47.187 -3.138 54.835 1.00 34.03 418 TYR B O 1
ATOM 2531 N N . SER B 1 145 ? 48.928 -2.311 56.009 1.00 37.59 419 SER B N 1
ATOM 2532 C CA . SER B 1 145 ? 49.925 -3.334 55.636 1.00 39.79 419 SER B CA 1
ATOM 2533 C C . SER B 1 145 ? 49.765 -4.494 56.592 1.00 39.48 419 SER B C 1
ATOM 2534 O O . SER B 1 145 ? 50.127 -4.327 57.778 1.00 42.64 419 SER B O 1
ATOM 2537 N N . ALA B 1 146 ? 49.114 -5.563 56.149 1.00 39.49 420 ALA B N 1
ATOM 2538 C CA . ALA B 1 146 ? 48.601 -6.623 57.037 1.00 41.69 420 ALA B CA 1
ATOM 2539 C C . ALA B 1 146 ? 49.768 -7.348 57.720 1.00 44.78 420 ALA B C 1
ATOM 2540 O O . ALA B 1 146 ? 49.575 -7.836 58.851 1.00 46.87 420 ALA B O 1
ATOM 2542 N N . THR B 1 147 ? 50.881 -7.507 57.027 1.00 41.60 421 THR B N 1
ATOM 2543 C CA . THR B 1 147 ? 52.026 -8.311 57.492 1.00 47.44 421 THR B CA 1
ATOM 2544 C C . THR B 1 147 ? 52.692 -7.623 58.683 1.00 49.78 421 THR B C 1
ATOM 2545 O O . THR B 1 147 ? 52.981 -8.322 59.638 1.00 49.67 421 THR B O 1
ATOM 2549 N N . ASP B 1 148 ? 52.872 -6.295 58.659 1.00 51.40 422 ASP B N 1
ATOM 2550 C CA . ASP B 1 148 ? 53.541 -5.564 59.770 1.00 51.89 422 ASP B CA 1
ATOM 2551 C C . ASP B 1 148 ? 52.523 -4.805 60.637 1.00 48.65 422 ASP B C 1
ATOM 2552 O O . ASP B 1 148 ? 52.919 -4.322 61.656 1.00 48.02 422 ASP B O 1
ATOM 2557 N N . GLY B 1 149 ? 51.258 -4.707 60.234 1.00 43.58 423 GLY B N 1
ATOM 2558 C CA . GLY B 1 149 ? 50.177 -4.158 61.065 1.00 42.87 423 GLY B CA 1
ATOM 2559 C C . GLY B 1 149 ? 50.102 -2.634 61.040 1.00 44.77 423 GLY B C 1
ATOM 2560 O O . GLY B 1 149 ? 49.305 -2.082 61.811 1.00 46.76 423 GLY B O 1
ATOM 2561 N N . SER B 1 150 ? 50.910 -1.970 60.212 1.00 45.13 424 SER B N 1
ATOM 2562 C CA . SER B 1 150 ? 50.892 -0.497 59.979 1.00 45.37 424 SER B CA 1
ATOM 2563 C C . SER B 1 150 ? 49.533 -0.063 59.398 1.00 43.60 424 SER B C 1
ATOM 2564 O O . SER B 1 150 ? 49.152 -0.598 58.310 1.00 40.32 424 SER B O 1
ATOM 2567 N N . LEU B 1 151 ? 48.945 0.987 59.976 1.00 39.68 425 LEU B N 1
ATOM 2568 C CA . LEU B 1 151 ? 47.876 1.789 59.360 1.00 39.96 425 LEU B CA 1
ATOM 2569 C C . LEU B 1 151 ? 48.400 2.431 58.086 1.00 41.60 425 LEU B C 1
ATOM 2570 O O . LEU B 1 151 ? 49.399 3.132 58.152 1.00 41.49 425 LEU B O 1
ATOM 2575 N N . LEU B 1 152 ? 47.698 2.247 56.969 1.00 38.51 426 LEU B N 1
ATOM 2576 C CA . LEU B 1 152 ? 47.931 3.024 55.740 1.00 37.79 426 LEU B CA 1
ATOM 2577 C C . LEU B 1 152 ? 47.046 4.254 55.736 1.00 38.18 426 LEU B C 1
ATOM 2578 O O . LEU B 1 152 ? 47.527 5.298 55.313 1.00 40.15 426 LEU B O 1
ATOM 2583 N N . PHE B 1 153 ? 45.756 4.110 56.060 1.00 37.68 427 PHE B N 1
ATOM 2584 C CA . PHE B 1 153 ? 44.781 5.227 55.993 1.00 38.55 427 PHE B CA 1
ATOM 2585 C C . PHE B 1 153 ? 43.535 4.837 56.734 1.00 35.53 427 PHE B C 1
ATOM 2586 O O . PHE B 1 153 ? 43.118 3.654 56.642 1.00 34.47 427 PHE B O 1
ATOM 2594 N N . ILE B 1 154 ? 42.898 5.821 57.340 1.00 36.69 428 ILE B N 1
ATOM 2595 C CA . ILE B 1 154 ? 41.519 5.685 57.869 1.00 38.86 428 ILE B CA 1
ATOM 2596 C C . ILE B 1 154 ? 40.723 6.872 57.379 1.00 38.04 428 ILE B C 1
ATOM 2597 O O . ILE B 1 154 ? 41.239 7.967 57.407 1.00 37.88 428 ILE B O 1
ATOM 2602 N N . PHE B 1 155 ? 39.504 6.643 56.945 1.00 37.17 429 PHE B N 1
ATOM 2603 C CA . PHE B 1 155 ? 38.612 7.728 56.516 1.00 38.24 429 PHE B CA 1
ATOM 2604 C C . PHE B 1 155 ? 38.131 8.460 57.747 1.00 40.96 429 PHE B C 1
ATOM 2605 O O . PHE B 1 155 ? 37.958 7.851 58.811 1.00 38.91 429 PHE B O 1
ATOM 2613 N N . PRO B 1 156 ? 37.746 9.740 57.600 1.00 43.19 430 PRO B N 1
ATOM 2614 C CA . PRO B 1 156 ? 36.916 10.402 58.606 1.00 45.17 430 PRO B CA 1
ATOM 2615 C C . PRO B 1 156 ? 35.625 9.598 58.718 1.00 44.59 430 PRO B C 1
ATOM 2616 O O . PRO B 1 156 ? 35.330 8.825 57.800 1.00 42.21 430 PRO B O 1
ATOM 2620 N N . GLU B 1 157 ? 34.939 9.709 59.849 1.00 41.68 431 GLU B N 1
ATOM 2621 C CA . GLU B 1 157 ? 33.696 8.965 60.082 1.00 44.67 431 GLU B CA 1
ATOM 2622 C C . GLU B 1 157 ? 32.801 9.141 58.859 1.00 43.52 431 GLU B C 1
ATOM 2623 O O . GLU B 1 157 ? 32.637 10.306 58.407 1.00 46.63 431 GLU B O 1
ATOM 2629 N N . ILE B 1 158 ? 32.311 8.037 58.302 1.00 41.78 432 ILE B N 1
ATOM 2630 C CA . ILE B 1 158 ? 31.414 8.026 57.111 1.00 43.37 432 ILE B CA 1
ATOM 2631 C C . ILE B 1 158 ? 30.030 7.662 57.593 1.00 45.18 432 ILE B C 1
ATOM 2632 O O . ILE B 1 158 ? 29.854 6.619 58.254 1.00 40.69 432 ILE B O 1
ATOM 2637 N N . PRO B 1 159 ? 29.005 8.476 57.261 1.00 51.66 433 PRO B N 1
ATOM 2638 C CA . PRO B 1 159 ? 27.626 8.164 57.653 1.00 51.94 433 PRO B CA 1
ATOM 2639 C C . PRO B 1 159 ? 27.011 7.112 56.720 1.00 51.07 433 PRO B C 1
ATOM 2640 O O . PRO B 1 159 ? 26.108 7.446 55.970 1.00 53.07 433 PRO B O 1
ATOM 2644 N N . PHE B 1 160 ? 27.552 5.884 56.730 1.00 47.32 434 PHE B N 1
ATOM 2645 C CA . PHE B 1 160 ? 27.061 4.754 55.906 1.00 44.06 434 PHE B CA 1
ATOM 2646 C C . PHE B 1 160 ? 25.557 4.610 56.079 1.00 47.61 434 PHE B C 1
ATOM 2647 O O . PHE B 1 160 ? 25.047 4.665 57.240 1.00 43.12 434 PHE B O 1
ATOM 2655 N N . SER B 1 161 ? 24.878 4.416 54.965 1.00 45.96 435 SER B N 1
ATOM 2656 C CA . SER B 1 161 ? 23.473 3.977 54.895 1.00 48.33 435 SER B CA 1
ATOM 2657 C C . SER B 1 161 ? 23.328 3.066 53.674 1.00 45.73 435 SER B C 1
ATOM 2658 O O . SER B 1 161 ? 24.033 3.295 52.667 1.00 44.38 435 SER B O 1
ATOM 2661 N N . GLY B 1 162 ? 22.474 2.067 53.766 1.00 44.51 436 GLY B N 1
ATOM 2662 C CA . GLY B 1 162 ? 22.213 1.141 52.658 1.00 43.83 436 GLY B CA 1
ATOM 2663 C C . GLY B 1 162 ? 23.411 0.260 52.408 1.00 38.37 436 GLY B C 1
ATOM 2664 O O . GLY B 1 162 ? 24.328 0.167 53.299 1.00 43.35 436 GLY B O 1
ATOM 2665 N N . THR B 1 163 ? 23.376 -0.463 51.333 1.00 36.70 437 THR B N 1
ATOM 2666 C CA . THR B 1 163 ? 24.290 -1.589 51.074 1.00 36.53 437 THR B CA 1
ATOM 2667 C C . THR B 1 163 ? 25.624 -1.097 50.555 1.00 34.79 437 THR B C 1
ATOM 2668 O O . THR B 1 163 ? 25.638 -0.240 49.659 1.00 35.38 437 THR B O 1
ATOM 2672 N N . LEU B 1 164 ? 26.708 -1.655 51.081 1.00 35.41 438 LEU B N 1
ATOM 2673 C CA . LEU B 1 164 ? 28.085 -1.433 50.575 1.00 31.06 438 LEU B CA 1
ATOM 2674 C C . LEU B 1 164 ? 28.571 -2.688 49.867 1.00 31.05 438 LEU B C 1
ATOM 2675 O O . LEU B 1 164 ? 28.196 -3.796 50.275 1.00 30.09 438 LEU B O 1
ATOM 2680 N N . ARG B 1 165 ? 29.479 -2.508 48.932 1.00 29.36 439 ARG B N 1
ATOM 2681 C CA . ARG B 1 165 ? 30.110 -3.600 48.184 1.00 30.10 439 ARG B CA 1
ATOM 2682 C C . ARG B 1 165 ? 31.619 -3.384 48.275 1.00 28.02 439 ARG B C 1
ATOM 2683 O O . ARG B 1 165 ? 32.099 -2.270 48.108 1.00 29.22 439 ARG B O 1
ATOM 2691 N N . PRO B 1 166 ? 32.404 -4.445 48.441 1.00 28.11 440 PRO B N 1
ATOM 2692 C CA . PRO B 1 166 ? 33.848 -4.322 48.364 1.00 28.96 440 PRO B CA 1
ATOM 2693 C C . PRO B 1 166 ? 34.238 -4.090 46.906 1.00 28.31 440 PRO B C 1
ATOM 2694 O O . PRO B 1 166 ? 33.664 -4.706 46.036 1.00 27.54 440 PRO B O 1
ATOM 2698 N N . LEU B 1 167 ? 35.206 -3.207 46.706 1.00 28.15 441 LEU B N 1
ATOM 2699 C CA . LEU B 1 167 ? 35.649 -2.764 45.369 1.00 30.81 441 LEU B CA 1
ATOM 2700 C C . LEU B 1 167 ? 37.135 -3.107 45.198 1.00 29.32 441 LEU B C 1
ATOM 2701 O O . LEU B 1 167 ? 37.928 -2.788 46.112 1.00 29.63 441 LEU B O 1
ATOM 2706 N N . PHE B 1 168 ? 37.491 -3.559 43.987 1.00 28.12 442 PHE B N 1
ATOM 2707 C CA . PHE B 1 168 ? 38.863 -3.959 43.610 1.00 29.43 442 PHE B CA 1
ATOM 2708 C C . PHE B 1 168 ? 39.186 -3.366 42.245 1.00 30.56 442 PHE B C 1
ATOM 2709 O O . PHE B 1 168 ? 38.390 -3.517 41.356 1.00 28.01 442 PHE B O 1
ATOM 2717 N N . SER B 1 169 ? 40.343 -2.730 42.109 1.00 28.40 443 SER B N 1
ATOM 2718 C CA . SER B 1 169 ? 40.773 -2.106 40.863 1.00 30.36 443 SER B CA 1
ATOM 2719 C C . SER B 1 169 ? 42.282 -2.252 40.697 1.00 31.92 443 SER B C 1
ATOM 2720 O O . SER B 1 169 ? 43.042 -1.488 41.267 1.00 32.03 443 SER B O 1
ATOM 2723 N N . PRO B 1 170 ? 42.756 -3.230 39.919 1.00 32.95 444 PRO B N 1
ATOM 2724 C CA . PRO B 1 170 ? 44.157 -3.269 39.508 1.00 33.09 444 PRO B CA 1
ATOM 2725 C C . PRO B 1 170 ? 44.400 -2.208 38.437 1.00 34.27 444 PRO B C 1
ATOM 2726 O O . PRO B 1 170 ? 43.765 -2.252 37.358 1.00 35.44 444 PRO B O 1
ATOM 2730 N N . LEU B 1 171 ? 45.215 -1.203 38.762 1.00 34.16 445 LEU B N 1
ATOM 2731 C CA . LEU B 1 171 ? 45.365 0.005 37.891 1.00 35.13 445 LEU B CA 1
ATOM 2732 C C . LEU B 1 171 ? 46.546 -0.173 36.928 1.00 38.17 445 LEU B C 1
ATOM 2733 O O . LEU B 1 171 ? 46.568 0.532 35.883 1.00 42.15 445 LEU B O 1
ATOM 2738 N N . SER B 1 172 ? 47.434 -1.140 37.166 1.00 36.52 446 SER B N 1
ATOM 2739 C CA . SER B 1 172 ? 48.598 -1.381 36.272 1.00 40.78 446 SER B CA 1
ATOM 2740 C C . SER B 1 172 ? 48.689 -2.864 35.953 1.00 43.48 446 SER B C 1
ATOM 2741 O O . SER B 1 172 ? 48.103 -3.663 36.677 1.00 39.48 446 SER B O 1
ATOM 2744 N N . SER B 1 173 ? 49.397 -3.175 34.885 1.00 47.03 447 SER B N 1
ATOM 2745 C CA . SER B 1 173 ? 49.781 -4.518 34.405 1.00 48.96 447 SER B CA 1
ATOM 2746 C C . SER B 1 173 ? 50.885 -5.086 35.307 1.00 45.83 447 SER B C 1
ATOM 2747 O O . SER B 1 173 ? 51.772 -4.322 35.701 1.00 48.28 447 SER B O 1
ATOM 2750 N N . SER B 1 174 ? 50.792 -6.357 35.677 1.00 42.64 448 SER B N 1
ATOM 2751 C CA . SER B 1 174 ? 51.742 -7.052 36.586 1.00 42.75 448 SER B CA 1
ATOM 2752 C C . SER B 1 174 ? 51.594 -8.544 36.432 1.00 44.82 448 SER B C 1
ATOM 2753 O O . SER B 1 174 ? 50.471 -9.061 36.390 1.00 40.71 448 SER B O 1
ATOM 2756 N N . PRO B 1 175 ? 52.706 -9.295 36.476 1.00 48.93 449 PRO B N 1
ATOM 2757 C CA . PRO B 1 175 ? 52.628 -10.756 36.514 1.00 48.27 449 PRO B CA 1
ATOM 2758 C C . PRO B 1 175 ? 52.053 -11.262 37.851 1.00 42.98 449 PRO B C 1
ATOM 2759 O O . PRO B 1 175 ? 51.645 -12.404 37.894 1.00 45.50 449 PRO B O 1
ATOM 2763 N N . THR B 1 176 ? 51.944 -10.388 38.875 1.00 40.75 450 THR B N 1
ATOM 2764 C CA . THR B 1 176 ? 51.327 -10.706 40.198 1.00 42.28 450 THR B CA 1
ATOM 2765 C C . THR B 1 176 ? 49.868 -10.264 40.204 1.00 39.14 450 THR B C 1
ATOM 2766 O O . THR B 1 176 ? 49.576 -9.062 40.266 1.00 37.76 450 THR B O 1
ATOM 2770 N N . PRO B 1 177 ? 48.921 -11.218 40.175 1.00 37.44 451 PRO B N 1
ATOM 2771 C CA . PRO B 1 177 ? 47.513 -10.858 40.181 1.00 35.04 451 PRO B CA 1
ATOM 2772 C C . PRO B 1 177 ? 47.164 -10.210 41.517 1.00 34.53 451 PRO B C 1
ATOM 2773 O O . PRO B 1 177 ? 47.866 -10.455 42.545 1.00 33.34 451 PRO B O 1
ATOM 2777 N N . MET B 1 178 ? 46.097 -9.433 41.527 1.00 30.80 452 MET B N 1
ATOM 2778 C CA . MET B 1 178 ? 45.443 -9.016 42.773 1.00 31.09 452 MET B CA 1
ATOM 2779 C C . MET B 1 178 ? 44.568 -10.183 43.256 1.00 30.75 452 MET B C 1
ATOM 2780 O O . MET B 1 178 ? 43.670 -10.626 42.501 1.00 29.69 452 MET B O 1
ATOM 2785 N N . THR B 1 179 ? 44.789 -10.668 44.486 1.00 32.02 453 THR B N 1
ATOM 2786 C CA . THR B 1 179 ? 44.161 -11.924 44.965 1.00 32.72 453 THR B CA 1
ATOM 2787 C C . THR B 1 179 ? 43.559 -11.696 46.336 1.00 31.32 453 THR B C 1
ATOM 2788 O O . THR B 1 179 ? 44.298 -11.295 47.247 1.00 31.82 453 THR B O 1
ATOM 2792 N N . ILE B 1 180 ? 42.305 -12.036 46.479 1.00 28.38 454 ILE B N 1
ATOM 2793 C CA . ILE B 1 180 ? 41.615 -12.074 47.783 1.00 30.71 454 ILE B CA 1
ATOM 2794 C C . ILE B 1 180 ? 42.113 -13.311 48.511 1.00 30.79 454 ILE B C 1
ATOM 2795 O O . ILE B 1 180 ? 42.078 -14.397 47.917 1.00 30.92 454 ILE B O 1
ATOM 2800 N N . CYS B 1 181 ? 42.601 -13.147 49.721 1.00 31.89 455 CYS B N 1
ATOM 2801 C CA . CYS B 1 181 ? 43.106 -14.260 50.577 1.00 34.93 455 CYS B CA 1
ATOM 2802 C C . CYS B 1 181 ? 41.920 -14.972 51.225 1.00 36.63 455 CYS B C 1
ATOM 2803 O O . CYS B 1 181 ? 41.115 -14.301 51.857 1.00 44.25 455 CYS B O 1
ATOM 2806 N N . ARG B 1 182 ? 41.756 -16.249 50.964 1.00 39.34 456 ARG B N 1
ATOM 2807 C CA . ARG B 1 182 ? 40.685 -17.088 51.545 1.00 41.22 456 ARG B CA 1
ATOM 2808 C C . ARG B 1 182 ? 40.803 -17.074 53.075 1.00 41.28 456 ARG B C 1
ATOM 2809 O O . ARG B 1 182 ? 41.894 -16.909 53.605 1.00 38.44 456 ARG B O 1
ATOM 2817 N N . PRO B 1 183 ? 39.707 -17.323 53.805 1.00 42.60 457 PRO B N 1
ATOM 2818 C CA . PRO B 1 183 ? 39.766 -17.568 55.248 1.00 47.40 457 PRO B CA 1
ATOM 2819 C C . PRO B 1 183 ? 40.690 -18.736 55.607 1.00 46.23 457 PRO B C 1
ATOM 2820 O O . PRO B 1 183 ? 40.766 -19.659 54.871 1.00 42.71 457 PRO B O 1
ATOM 2824 N N . LYS B 1 184 ? 41.365 -18.623 56.744 1.00 52.68 458 LYS B N 1
ATOM 2825 C CA . LYS B 1 184 ? 42.240 -19.680 57.333 1.00 56.45 458 LYS B CA 1
ATOM 2826 C C . LYS B 1 184 ? 41.395 -20.894 57.748 1.00 54.17 458 LYS B C 1
ATOM 2827 O O . LYS B 1 184 ? 40.190 -20.723 58.097 1.00 51.73 458 LYS B O 1
ATOM 2833 N N . GLY B 1 185 ? 41.995 -22.067 57.719 1.00 57.66 459 GLY B N 1
ATOM 2834 C CA . GLY B 1 185 ? 41.281 -23.348 57.852 1.00 64.04 459 GLY B CA 1
ATOM 2835 C C . GLY B 1 185 ? 40.448 -23.612 56.611 1.00 66.19 459 GLY B C 1
ATOM 2836 O O . GLY B 1 185 ? 39.485 -24.335 56.747 1.00 75.71 459 GLY B O 1
#

Nearest PDB structures (foldseek):
  7qs1-assembly2_B  TM=1.006E+00  e=1.478E-34  Homo sapiens
  8pd4-assembly1_B  TM=8.777E-01  e=2.365E-18  Homo sapiens
  8y5b-assembly1_A  TM=8.879E-01  e=4.935E-18  Homo sapiens
  2fbe-assembly4_D  TM=8.954E-01  e=4.038E-17  Homo sapiens
  7hla-assembly1_B  TM=8.736E-01  e=5.535E-17  Mus musculus

B-factor: mean 44.17, std 13.98, range [25.48, 115.75]

Secondary structure (DSSP, 8-state):
--HHHHHGGGPPP--B-GGGS-TTEEE-TTSSEEEE-SS-------TTS--SS--EEBS--BSSSEEEEEEE-TT-S-EEEEEEETTS-TT--S---GGGTEEEEEE-EEEEEE-SSSEEESSPPPSEEEEEEETTTTEEEEEETTTTEEEEEPPP----S-EEEEEEE-S--SS-EEEPPPP-/--HHHHHGGGPPP--B-GGG--TTEEE-TTSSEEEE-SS-------TTS--SS--EEBS--BSSSEEEEEEEEETT--EEEEEEETTS-TT--S---GGGTEEEEEE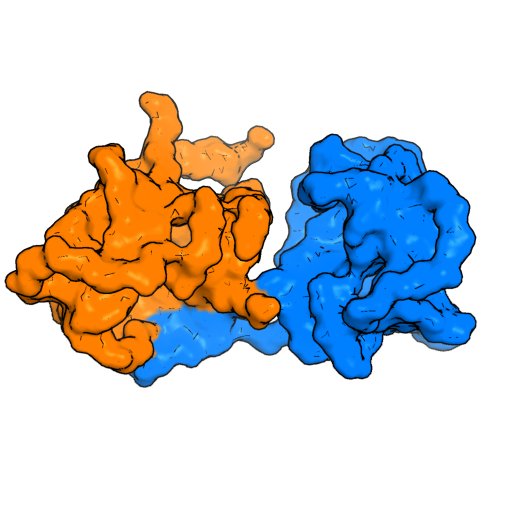EE-------EEEEEEEEETTTTEEEEEETTTTEEEEEPSP----S-EEEEEEE-S--SS-EEEPPPP-

Foldseek 3Di:
DDPLVVCCLQAADWAWDPLAAQQQWDADPRRFWIFGHPDRDDDDHDQNYQPPARKIWTPDKDAAAKHKWKKFQAQDQWKKWDKFASPARSNDPDDQDVVRGDDIDTRNHFDWDDDDPGTHTDDRDQRMKMWMDHQVQQWIWMASSVVGHTPDIDDRHNDHHIMIIMIGGPDGDPGIIGIDHRDD/DDPLVVVLLQAADWAWDPVAAFQQWDADPRRFWIFGHPDGDDDDDDQNYQPPARKIWTPDKDAAAKHKWKKKDFPQWKKKWDKFASPARSHDPDDDDVVRGDDIDIDHHPPDPAGDIWMKMWMDHQVQQWIWIARSVVGDTPDIDDRHNDHHIMIIMIGGPDGHPTIIGIDHRDD

InterPro domains:
  IPR000315 B-box-type zinc finger [PF00643] (89-128)
  IPR000315 B-box-type zinc finger [PS50119] (87-128)
  IPR000315 B-box-type zinc finger [SM00336] (87-128)
  IPR001841 Zinc finger, RING-type [PS50089] (16-57)
  IPR001841 Zinc finger, RING-type [SM00184] (16-56)
  IPR001870 B30.2/SPRY domain [PS50188] (268-461)
  IPR003877 SPRY domain [PF00622] (341-444)
  IPR003877 SPRY domain [SM00449] (339-458)
  IPR003879 Butyrophylin-like, SPRY domain [PR01407] (285-302)
  IPR003879 Butyrophylin-like, SPRY domain [PR01407] (302-319)
  IPR003879 Butyrophylin-like, SPRY domain [PR01407] (324-348)
  IPR003879 Butyrophylin-like, SPRY domain [PR01407] (354-367)
  IPR003879 Butyrophylin-like, SPRY domain [PR01407] (395-419)
  IPR003879 Butyrophylin-like, SPRY domain [PR01407] (426-444)
  IPR006574 SPRY-associated [PF13765] (289-337)
  IPR006574 SPRY-associated [SM00589] (286-338)
  IPR013083 Zinc finger, RING/FYVE/PHD-type [G3DSA:3.30.40.10] (2-80)
  IPR013320 Concanavalin A-like lectin/glucanase domain superfamily [SSF49899] (279-456)
  IPR017907 Zinc finger, RING-type, conserved site [PS00518] (31-40)
  IPR043136 B30.2/SPRY domain superfamily [G3DSA:2.60.120.920] (280-463)

Organism: Homo sapiens (NCBI:txid9606)